Protein AF-A0A160MBD5-F1 (afdb_monomer)

Organism: NCBI:txid1196031

Sequence (221 aa):
MNIFEKRLAELANLPSVTPGDQINVIPDFLFVSGKNPLNVIKGFIRQGYKNVKNPAKILFSYGDAKDEAIRKFCLGKGIRLIDCDLAQYFRSENIPLNGMLIAGIDEDIKCLGGRGAIPIVISPDSMAACLASGSFSMFIPETTYIEINGALTGKGNGKMLCTHLLDIFEDSLIGNAVIIGGTVFEQLNDKDLKDLSYFFSFPAQQRGCVHQMARLARLKA

Solvent-accessible surface area (backbone atoms only — not comparable to full-atom values): 12037 Å² total; per-residue (Å²): 122,57,77,63,40,50,50,50,12,59,43,45,76,39,98,66,59,51,66,69,42,78,46,56,36,44,57,66,30,41,40,38,34,70,95,48,46,66,52,20,52,50,36,24,53,73,73,65,57,86,60,65,40,64,30,90,39,32,40,33,42,48,57,100,52,86,49,65,67,62,50,53,52,27,62,77,55,62,32,45,75,39,94,61,56,69,70,57,48,36,58,76,71,70,49,82,43,63,71,37,36,35,38,22,60,36,75,76,54,32,41,43,5,42,57,26,13,36,23,33,47,43,54,41,59,54,47,21,49,20,40,46,71,42,37,46,77,47,63,39,49,50,77,48,79,45,76,44,73,64,80,77,62,91,85,59,46,24,55,55,52,21,52,54,50,43,72,73,46,64,74,77,55,70,56,28,27,40,38,41,34,45,62,39,63,82,78,51,53,77,66,23,29,29,40,39,27,50,55,76,70,67,80,67,84,80,54,89,90,60,59,50,35,39,30,40,43,82,74,78,127

Mean predicted aligned error: 6.15 Å

pLDDT: mean 85.18, std 16.5, range [24.38, 98.25]

Foldseek 3Di:
DDLVQVLQCVQQVHPTDDFQDKGKGQFQAEEEEDDCNVVLVVLLVVVVFDAFPPLVRYEYECYPHNDVVSVCVCVVHVHDYDDDDPVVVCVVVVNQQASGEYEYQDPLQLLCQLSNHKYWHDHSNQSSVCRRVSIGIDGHFAEDEAEDEDEQPDPDALLNVLVVLCVVCPCVCFLYEYEYEYDHSVVYDSVSSSNNSCSPDDPPVPDPDRIYIHHYDYPDD

Nearest PDB structures (foldseek):
  4nqy-assembly1_A  TM=8.473E-01  e=1.829E-16  Methanocaldococcus jannaschii DSM 2661
  4kp1-assembly1_A  TM=8.397E-01  e=1.131E-15  Methanocaldococcus jannaschii DSM 2661
  4kp2-assembly1_B-2  TM=7.814E-01  e=4.599E-14  Methanocaldococcus jannas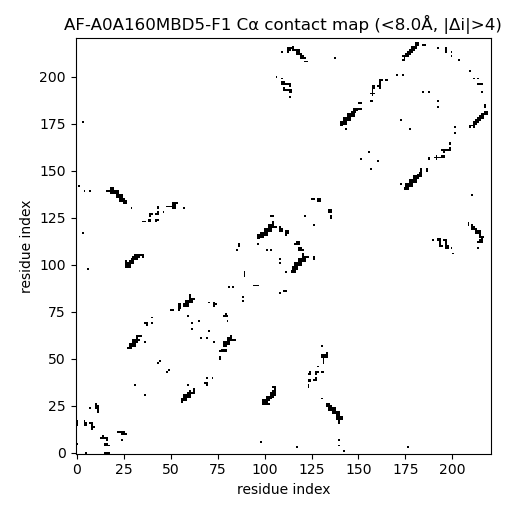chii DSM 2661
  7acn-assembly1_A  TM=7.988E-01  e=7.002E-09  Sus scrofa
  1c96-assembly1_A  TM=7.478E-01  e=3.161E-08  Bos taurus

Secondary structure (DSSP, 8-state):
--HHHHHHHHHTT-S---TT-EEEE--SEEEE-TT-HHHHHHHHHHTT----S-GGGEEEE-TTS--HHHHHHHHHHTPEEESS-HHHHHHHTT---TT-EEEESSGGGGGGGGGT-EEEE--HHHHHHHHHHS-EEEEPPPEEEEE--S---TT--HHHHHHHHHHHHGGGGTT-EEEEESGGGGT--HHHHHHHGGGG---GGGSS----EEEE-----

InterPro domains:
  IPR015931 Aconitase/3-isopropylmalate dehydratase large subunit, alpha/beta/alpha, subdomain 1/3 [G3DSA:3.30.499.10] (2-194)

Radius of gyration: 17.56 Å; Cα contacts (8 Å, |Δi|>4): 403; chains: 1; bounding box: 45×36×47 Å

Structure (mmCIF, N/CA/C/O backbone):
data_AF-A0A160MBD5-F1
#
_entry.id   AF-A0A160MBD5-F1
#
loop_
_atom_site.group_PDB
_atom_site.id
_atom_site.type_symbol
_atom_site.label_atom_id
_atom_site.label_alt_id
_atom_site.label_comp_id
_atom_site.label_asym_id
_atom_site.label_entity_id
_atom_site.label_seq_id
_atom_site.pdbx_PDB_ins_code
_atom_site.Cartn_x
_atom_site.Cartn_y
_atom_site.Cartn_z
_atom_site.occupancy
_atom_site.B_iso_or_equiv
_atom_site.auth_seq_id
_atom_site.auth_comp_id
_atom_site.auth_asym_id
_atom_site.auth_atom_id
_atom_site.pdbx_PDB_model_num
ATOM 1 N N . MET A 1 1 ? -8.680 -8.675 -17.267 1.00 80.94 1 MET A N 1
ATOM 2 C CA . MET A 1 1 ? -8.285 -8.038 -16.003 1.00 80.94 1 MET A CA 1
ATOM 3 C C . MET A 1 1 ? -6.795 -8.188 -15.790 1.00 80.94 1 MET A C 1
ATOM 5 O O . MET A 1 1 ? -6.293 -9.304 -15.909 1.00 80.94 1 MET A O 1
ATOM 9 N N . ASN A 1 2 ? -6.101 -7.096 -15.495 1.00 87.88 2 ASN A N 1
ATOM 10 C CA . ASN A 1 2 ? -4.691 -7.138 -15.120 1.00 87.88 2 ASN A CA 1
ATOM 11 C C . ASN A 1 2 ? -4.507 -7.616 -13.660 1.00 87.88 2 ASN A C 1
ATOM 13 O O . ASN A 1 2 ? -5.471 -7.926 -12.954 1.00 87.88 2 ASN A O 1
ATOM 17 N N . ILE A 1 3 ? -3.256 -7.711 -13.201 1.00 86.56 3 ILE A N 1
ATOM 18 C CA . ILE A 1 3 ? -2.939 -8.265 -11.879 1.00 86.56 3 ILE A CA 1
ATOM 19 C C . ILE A 1 3 ? -3.452 -7.407 -10.706 1.00 86.56 3 ILE A C 1
ATOM 21 O O . ILE A 1 3 ? -3.785 -7.965 -9.660 1.00 86.56 3 ILE A O 1
ATOM 25 N N . PHE A 1 4 ? -3.538 -6.082 -10.868 1.00 87.75 4 PHE A N 1
ATOM 26 C CA . PHE A 1 4 ? -4.134 -5.181 -9.880 1.00 87.75 4 PHE A CA 1
ATOM 27 C C . PHE A 1 4 ? -5.645 -5.325 -9.859 1.00 87.75 4 PHE A C 1
ATOM 29 O O . PHE A 1 4 ? -6.198 -5.575 -8.796 1.00 87.75 4 PHE A O 1
ATOM 36 N N . GLU A 1 5 ? -6.301 -5.237 -11.016 1.00 90.69 5 GLU A N 1
ATOM 37 C CA . GLU A 1 5 ? -7.758 -5.388 -11.128 1.00 90.69 5 GLU A CA 1
ATOM 38 C C . GLU A 1 5 ? -8.221 -6.718 -10.531 1.00 90.69 5 GLU A C 1
ATOM 40 O O . GLU A 1 5 ? -9.156 -6.750 -9.738 1.00 90.69 5 GLU A O 1
ATOM 45 N N . LYS A 1 6 ? -7.519 -7.819 -10.833 1.00 92.94 6 LYS A N 1
ATOM 46 C CA . LYS A 1 6 ? -7.812 -9.126 -10.235 1.00 92.94 6 LYS A CA 1
ATOM 47 C C . LYS A 1 6 ? -7.726 -9.087 -8.713 1.00 92.94 6 LYS A C 1
ATOM 49 O O . LYS A 1 6 ? -8.655 -9.524 -8.041 1.00 92.94 6 LYS A O 1
ATOM 54 N N . ARG A 1 7 ? -6.640 -8.536 -8.166 1.00 93.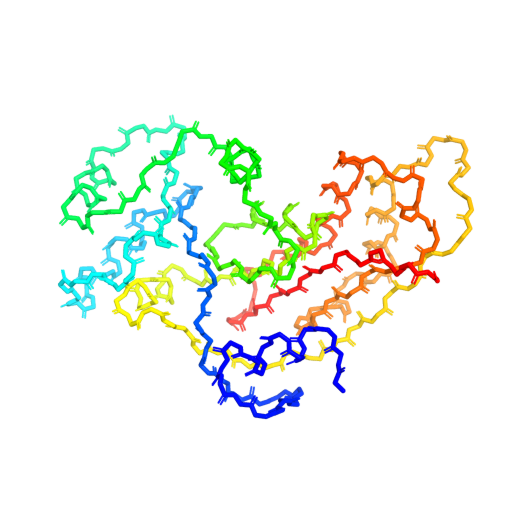38 7 ARG A N 1
ATOM 55 C CA . ARG A 1 7 ? -6.460 -8.466 -6.714 1.00 93.38 7 ARG A CA 1
ATOM 56 C C . ARG A 1 7 ? -7.476 -7.535 -6.045 1.00 93.38 7 ARG A C 1
ATOM 58 O O . ARG A 1 7 ? -7.958 -7.839 -4.960 1.00 93.38 7 ARG A O 1
ATOM 65 N N . LEU A 1 8 ? -7.817 -6.421 -6.680 1.00 93.44 8 LEU A N 1
ATOM 66 C CA . LEU A 1 8 ? -8.801 -5.466 -6.176 1.00 93.44 8 LEU A CA 1
ATOM 67 C C . LEU A 1 8 ? -10.218 -6.042 -6.205 1.00 93.44 8 LEU A C 1
ATOM 69 O O . LEU A 1 8 ? -10.940 -5.882 -5.226 1.00 93.44 8 LEU A O 1
ATOM 73 N N . ALA A 1 9 ? -10.584 -6.774 -7.260 1.00 95.19 9 ALA A N 1
ATOM 74 C CA . ALA A 1 9 ? -11.844 -7.509 -7.326 1.00 95.19 9 ALA A CA 1
ATOM 75 C C . ALA A 1 9 ? -11.951 -8.538 -6.187 1.00 95.19 9 ALA A C 1
ATOM 77 O O . ALA A 1 9 ? -12.945 -8.548 -5.463 1.00 95.19 9 ALA A O 1
ATOM 78 N N . GLU A 1 10 ? -10.895 -9.328 -5.956 1.00 95.88 10 GLU A N 1
ATOM 79 C CA . GLU A 1 10 ? -10.829 -10.287 -4.843 1.00 95.88 10 GLU A CA 1
ATOM 80 C C . GLU A 1 10 ? -11.034 -9.603 -3.480 1.00 95.88 10 GLU A C 1
ATOM 82 O O . GLU A 1 10 ? -11.855 -10.047 -2.678 1.00 95.88 10 GLU A O 1
ATOM 87 N N . LEU A 1 11 ? -10.319 -8.504 -3.214 1.00 94.25 11 LEU A N 1
ATOM 88 C CA . LEU A 1 11 ? -10.387 -7.788 -1.933 1.00 94.25 11 LEU A CA 1
ATOM 89 C C . LEU A 1 11 ? -11.691 -7.005 -1.728 1.00 94.25 11 LEU A C 1
ATOM 91 O O . LEU A 1 11 ? -12.062 -6.730 -0.585 1.00 94.25 11 LEU A O 1
ATOM 95 N N . ALA A 1 12 ? -12.379 -6.654 -2.813 1.00 93.81 12 ALA A N 1
ATOM 96 C CA . ALA A 1 12 ? -13.709 -6.051 -2.792 1.00 93.81 12 ALA A CA 1
ATOM 97 C C . ALA A 1 12 ? -14.843 -7.092 -2.789 1.00 93.81 12 ALA A C 1
ATOM 99 O O . ALA A 1 12 ? -16.009 -6.713 -2.701 1.00 93.81 12 ALA A O 1
ATOM 100 N N . ASN A 1 13 ? -14.520 -8.391 -2.868 1.00 95.00 13 ASN A N 1
ATOM 101 C CA . ASN A 1 13 ? -15.484 -9.482 -3.024 1.00 95.00 13 ASN A CA 1
ATOM 102 C C . ASN A 1 13 ? -16.398 -9.298 -4.256 1.00 95.00 13 ASN A C 1
ATOM 104 O O . ASN A 1 13 ? -17.615 -9.477 -4.186 1.00 95.00 13 ASN A O 1
ATOM 108 N N . LEU A 1 14 ? -15.794 -8.914 -5.382 1.00 95.62 14 LEU A N 1
ATOM 109 C CA . LEU A 1 14 ? -16.442 -8.709 -6.677 1.00 95.62 14 LEU A CA 1
ATOM 110 C C . LEU A 1 14 ? -15.897 -9.709 -7.713 1.00 95.62 14 LEU A C 1
ATOM 112 O O . LEU A 1 14 ? -14.728 -10.088 -7.641 1.00 95.62 14 LEU A O 1
ATOM 116 N N . PRO A 1 15 ? -16.706 -10.129 -8.705 1.00 95.75 15 PRO A N 1
ATOM 117 C CA . PRO A 1 15 ? -16.243 -11.034 -9.760 1.00 95.75 15 PRO A CA 1
ATOM 118 C C . PRO A 1 15 ? -15.225 -10.373 -10.702 1.00 95.75 15 PRO A C 1
ATOM 120 O O . PRO A 1 15 ? -14.346 -11.042 -11.243 1.00 95.75 15 PRO A O 1
ATOM 123 N N . SER A 1 16 ? -15.348 -9.062 -10.902 1.00 96.69 16 SER A N 1
ATOM 124 C CA . SER A 1 16 ? -14.491 -8.255 -11.764 1.00 96.69 16 SER A CA 1
ATOM 125 C C . SER A 1 16 ? -14.582 -6.786 -11.375 1.00 96.69 16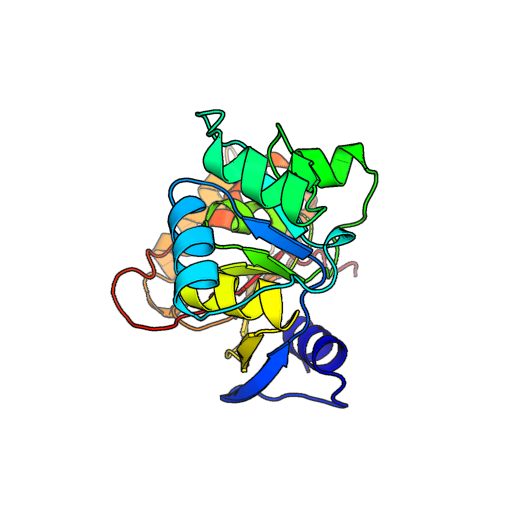 SER A C 1
ATOM 127 O O . SER A 1 16 ? -15.565 -6.369 -10.763 1.00 96.69 16 SER A O 1
ATOM 129 N N . VAL A 1 17 ? -13.581 -6.010 -11.780 1.00 95.56 17 VAL A N 1
ATOM 130 C CA . VAL A 1 17 ? -13.562 -4.547 -11.679 1.00 95.56 17 VAL A CA 1
ATOM 131 C C . VAL A 1 17 ? -12.968 -3.960 -12.957 1.00 95.56 17 VAL A C 1
ATOM 133 O O . VAL A 1 17 ? -12.173 -4.625 -13.627 1.00 95.56 17 VAL A O 1
ATOM 136 N N . THR A 1 18 ? -13.344 -2.727 -13.270 1.00 95.19 18 THR A N 1
ATOM 137 C CA . THR A 1 18 ? -12.876 -1.953 -14.426 1.00 95.19 18 THR A CA 1
ATOM 138 C C . THR A 1 18 ? -12.323 -0.608 -13.943 1.00 95.19 18 THR A C 1
ATOM 140 O O . THR A 1 18 ? -12.814 -0.091 -12.934 1.00 95.19 18 THR A O 1
ATOM 143 N N . PRO A 1 19 ? -11.314 -0.017 -14.613 1.00 93.56 19 PRO A N 1
ATOM 144 C CA . PRO A 1 19 ? -10.900 1.357 -14.340 1.00 93.56 19 PRO A CA 1
ATOM 145 C C . PRO A 1 19 ? -12.086 2.325 -14.247 1.00 93.56 19 PRO A C 1
ATOM 147 O O . PRO A 1 19 ? -13.024 2.265 -15.041 1.00 93.56 19 PRO A O 1
ATOM 150 N N . GLY A 1 20 ? -12.058 3.194 -13.237 1.00 92.25 20 GLY A N 1
ATOM 151 C CA . GLY A 1 20 ? -13.146 4.118 -12.913 1.00 92.25 20 GLY A CA 1
ATOM 152 C C . GLY A 1 20 ? -14.220 3.566 -11.969 1.00 92.25 20 GLY A C 1
ATOM 153 O O . GLY A 1 20 ? -14.957 4.367 -11.393 1.00 92.25 20 GLY A O 1
ATOM 154 N N . ASP A 1 21 ? -14.291 2.252 -11.730 1.00 94.56 21 ASP A N 1
ATOM 155 C CA . ASP A 1 21 ? -15.213 1.697 -10.732 1.00 94.56 21 ASP A CA 1
ATOM 156 C C . ASP A 1 21 ? -14.860 2.208 -9.330 1.00 94.56 21 ASP A C 1
ATOM 158 O O . ASP A 1 21 ? -13.697 2.194 -8.921 1.00 94.56 21 ASP A O 1
ATOM 162 N N . GLN A 1 22 ? -15.868 2.617 -8.558 1.00 96.00 22 GLN A N 1
ATOM 163 C CA . GLN A 1 22 ? -15.697 2.889 -7.134 1.00 96.00 22 GLN A CA 1
ATOM 164 C C . GLN A 1 22 ? -15.913 1.602 -6.337 1.00 96.00 22 GLN A C 1
ATOM 166 O O . GLN A 1 22 ? -17.006 1.035 -6.342 1.00 96.00 22 GLN A O 1
ATOM 171 N N . ILE A 1 23 ? -14.892 1.166 -5.603 1.00 94.94 23 ILE A N 1
ATOM 172 C CA . ILE A 1 23 ? -14.937 -0.055 -4.793 1.00 94.94 23 ILE A CA 1
ATOM 173 C C . ILE A 1 23 ? -14.573 0.223 -3.336 1.00 94.94 23 ILE A C 1
ATOM 175 O O . ILE A 1 23 ? -13.923 1.219 -3.020 1.00 94.94 23 ILE A O 1
ATOM 179 N N . ASN A 1 24 ? -14.977 -0.679 -2.442 1.00 96.25 24 ASN A N 1
ATOM 180 C CA . ASN A 1 24 ? -14.555 -0.684 -1.045 1.00 96.25 24 ASN A CA 1
ATOM 181 C C . ASN A 1 24 ? -13.589 -1.853 -0.822 1.00 96.25 24 ASN A C 1
ATOM 183 O O . ASN A 1 24 ? -13.976 -3.010 -0.966 1.00 96.25 24 ASN A O 1
ATOM 187 N N . VAL A 1 25 ? -12.339 -1.546 -0.482 1.00 94.19 25 VAL A N 1
ATOM 188 C CA . VAL A 1 25 ? -11.250 -2.524 -0.374 1.00 94.19 25 VAL A CA 1
ATOM 189 C C . VAL A 1 25 ? -10.952 -2.806 1.087 1.00 94.19 25 VAL A C 1
ATOM 191 O O . VAL A 1 25 ? -10.770 -1.879 1.879 1.00 94.19 25 VAL A O 1
ATOM 194 N N . ILE A 1 26 ? -10.845 -4.087 1.440 1.00 96.19 26 ILE A N 1
ATOM 195 C CA . ILE A 1 26 ? -10.266 -4.518 2.714 1.00 96.19 26 ILE A CA 1
ATOM 196 C C . ILE A 1 26 ? -8.777 -4.810 2.477 1.00 96.19 26 ILE A C 1
ATOM 198 O O . ILE A 1 26 ? -8.463 -5.808 1.832 1.00 96.19 26 ILE A O 1
ATOM 202 N N . PRO A 1 27 ? -7.847 -3.972 2.962 1.00 96.00 27 PRO A N 1
ATOM 203 C CA . PRO A 1 27 ? -6.420 -4.231 2.803 1.00 96.00 27 PRO A CA 1
ATOM 204 C C . PRO A 1 27 ? -5.965 -5.447 3.620 1.00 96.00 27 PRO A C 1
ATOM 206 O O . PRO A 1 27 ? -6.552 -5.789 4.651 1.00 96.00 27 PRO A O 1
ATOM 209 N N . ASP A 1 28 ? -4.877 -6.083 3.182 1.00 96.62 28 ASP A N 1
ATOM 210 C CA . ASP A 1 28 ? -4.256 -7.183 3.924 1.00 96.62 28 ASP A CA 1
ATOM 211 C C . ASP A 1 28 ? -3.627 -6.675 5.226 1.00 96.62 28 ASP A C 1
ATOM 213 O O . ASP A 1 28 ? -3.793 -7.307 6.271 1.00 96.62 28 ASP A O 1
ATOM 217 N N . PHE A 1 29 ? -2.969 -5.511 5.162 1.00 96.88 29 PHE A N 1
ATOM 218 C CA . PHE A 1 29 ? -2.406 -4.801 6.310 1.00 96.88 29 PHE A CA 1
ATOM 219 C C . PHE A 1 29 ? -2.620 -3.287 6.212 1.00 96.88 29 PHE A C 1
ATOM 221 O O . PHE A 1 29 ? -2.579 -2.702 5.127 1.00 96.88 29 PHE A O 1
ATOM 228 N N . LEU A 1 30 ? -2.787 -2.659 7.376 1.00 96.75 30 LEU A N 1
ATOM 229 C CA . LEU A 1 30 ? -2.716 -1.211 7.560 1.00 96.75 30 LEU A CA 1
ATOM 230 C C . LEU A 1 30 ? -1.394 -0.852 8.230 1.00 96.75 30 LEU A C 1
ATOM 232 O O . LEU A 1 30 ? -1.052 -1.440 9.257 1.00 96.75 30 LEU A O 1
ATOM 236 N N . PHE A 1 31 ? -0.683 0.136 7.689 1.00 95.56 31 PHE A N 1
ATOM 237 C CA . PHE A 1 31 ? 0.564 0.619 8.268 1.00 95.56 31 PHE A CA 1
ATOM 238 C C . PHE A 1 31 ? 0.544 2.117 8.555 1.00 95.56 31 PHE A C 1
ATOM 240 O O . PHE A 1 31 ? 0.314 2.948 7.677 1.00 95.56 31 PHE A O 1
ATOM 247 N N . VAL A 1 32 ? 0.820 2.465 9.807 1.00 94.19 32 VAL A N 1
ATOM 248 C CA . VAL A 1 32 ? 0.871 3.847 10.273 1.00 94.19 32 VAL A CA 1
ATOM 249 C C . VAL A 1 32 ? 2.280 4.156 10.770 1.00 94.19 32 VAL A C 1
ATOM 251 O O . VAL A 1 32 ? 2.728 3.632 11.788 1.00 94.19 32 VAL A O 1
ATOM 254 N N . SER A 1 33 ? 2.988 5.012 10.038 1.00 90.00 33 SER A N 1
ATOM 255 C CA . SER A 1 33 ? 4.384 5.371 10.297 1.00 90.00 33 SER A CA 1
ATOM 256 C C . SER A 1 33 ? 4.676 6.819 9.904 1.00 90.00 33 SER A C 1
ATOM 258 O O . SER A 1 33 ? 3.775 7.572 9.523 1.00 90.00 33 SER A O 1
ATOM 260 N N . GLY A 1 34 ? 5.948 7.206 10.012 1.00 84.25 34 GLY A N 1
ATOM 261 C CA . GLY A 1 34 ? 6.427 8.512 9.581 1.00 84.25 34 GLY A CA 1
ATOM 262 C C . GLY A 1 34 ? 5.986 9.634 10.516 1.00 84.25 34 GLY A C 1
ATOM 263 O O . GLY A 1 34 ? 5.896 9.463 11.731 1.00 84.25 34 GLY A O 1
ATOM 264 N N . LYS A 1 35 ? 5.708 10.808 9.943 1.00 83.44 35 LYS A N 1
ATOM 265 C CA . LYS A 1 35 ? 5.448 12.049 10.704 1.00 83.44 35 LYS A CA 1
ATOM 266 C C . LYS A 1 35 ? 3.979 12.262 11.089 1.00 83.44 35 LYS A C 1
ATOM 268 O O . LYS A 1 35 ? 3.673 13.151 11.877 1.00 83.44 35 LYS A O 1
ATOM 273 N N . ASN A 1 36 ? 3.066 11.465 10.535 1.00 87.19 36 ASN A N 1
ATOM 274 C CA . ASN A 1 36 ? 1.617 11.654 10.647 1.00 87.19 36 ASN A CA 1
ATOM 275 C C . ASN A 1 36 ? 0.807 10.663 11.528 1.00 87.19 36 ASN A C 1
ATOM 277 O O . ASN A 1 36 ? -0.420 10.808 11.539 1.00 87.19 36 ASN A O 1
ATOM 281 N N . PRO A 1 37 ? 1.373 9.716 12.313 1.00 92.06 37 PRO A N 1
ATOM 282 C CA . PRO A 1 37 ? 0.565 8.826 13.160 1.00 92.06 37 PRO A CA 1
ATOM 283 C C . PRO A 1 37 ? -0.389 9.546 14.124 1.00 92.06 37 PRO A C 1
ATOM 285 O O . PRO A 1 37 ? -1.543 9.148 14.280 1.00 92.06 37 PRO A O 1
ATOM 288 N N . LEU A 1 38 ? 0.054 10.651 14.736 1.00 92.19 38 LEU A N 1
ATOM 289 C CA . LEU A 1 38 ? -0.786 11.438 15.645 1.00 92.19 38 LEU A CA 1
ATOM 290 C C . LEU A 1 38 ? -1.998 12.055 14.938 1.00 92.19 38 LEU A C 1
ATOM 292 O O . LEU A 1 38 ? -3.046 12.213 15.561 1.00 92.19 38 LEU A O 1
ATOM 296 N N . ASN A 1 39 ? -1.884 12.381 13.649 1.00 93.75 39 ASN A N 1
ATOM 297 C CA . ASN A 1 39 ? -3.002 12.913 12.871 1.00 93.75 39 ASN A CA 1
ATOM 298 C C . ASN A 1 39 ? -4.060 11.835 12.616 1.00 93.75 39 ASN A C 1
ATOM 300 O O . ASN A 1 39 ? -5.246 12.132 12.719 1.00 93.75 39 ASN A O 1
ATOM 304 N N . VAL A 1 40 ? -3.649 10.581 12.399 1.00 96.12 40 VAL A N 1
ATOM 305 C CA . VAL A 1 40 ? -4.576 9.438 12.328 1.00 96.12 40 VAL A CA 1
ATOM 306 C C . VAL A 1 40 ? -5.314 9.259 13.654 1.00 96.12 40 VAL A C 1
ATOM 308 O O . VAL A 1 40 ? -6.535 9.144 13.667 1.00 96.12 40 VAL A O 1
ATOM 311 N N . ILE A 1 41 ? -4.599 9.293 14.784 1.00 95.69 41 ILE A N 1
ATOM 312 C CA . ILE A 1 41 ? -5.203 9.134 16.119 1.00 95.69 41 ILE A CA 1
ATOM 313 C C . ILE A 1 41 ? -6.186 10.274 16.414 1.00 95.69 41 ILE A C 1
ATOM 315 O O . ILE A 1 41 ? -7.316 10.028 16.840 1.00 95.69 41 ILE A O 1
ATOM 319 N N . LYS A 1 42 ? -5.788 11.525 16.152 1.00 95.38 42 LYS A N 1
ATOM 320 C CA . LYS A 1 42 ? -6.667 12.695 16.298 1.00 95.38 42 LYS A CA 1
ATOM 321 C C . LYS A 1 42 ? -7.893 12.580 15.397 1.00 95.38 42 LYS A C 1
ATOM 323 O O . LYS A 1 42 ? -8.997 12.829 15.870 1.00 95.38 42 LYS A O 1
ATOM 328 N N . GLY A 1 43 ? -7.713 12.174 14.139 1.00 97.19 43 GLY A N 1
ATOM 329 C CA . GLY A 1 43 ? -8.801 11.924 13.193 1.00 97.19 43 GLY A CA 1
ATOM 330 C C . GLY A 1 43 ? -9.772 10.866 13.712 1.00 97.19 43 GLY A C 1
ATOM 331 O O . GLY A 1 43 ? -10.974 11.106 13.738 1.00 97.19 43 GLY A O 1
ATOM 332 N N . PHE A 1 44 ? -9.252 9.752 14.228 1.00 97.81 44 PHE A N 1
ATOM 333 C CA . PHE A 1 44 ? -10.044 8.650 14.773 1.00 97.81 44 PHE A CA 1
ATOM 334 C C . PHE A 1 44 ? -10.916 9.096 15.954 1.00 97.81 44 PHE A C 1
ATOM 336 O O . PHE A 1 44 ? -12.112 8.809 15.994 1.00 97.81 44 PHE A O 1
ATOM 343 N N . ILE A 1 45 ? -10.330 9.850 16.890 1.00 96.94 45 ILE A N 1
ATOM 344 C CA . ILE A 1 45 ? -11.038 10.393 18.058 1.00 96.94 45 ILE A CA 1
ATOM 345 C C . ILE A 1 45 ? -12.063 11.448 17.628 1.00 96.94 45 ILE A C 1
ATOM 347 O O . ILE A 1 45 ? -13.211 11.403 18.064 1.00 96.94 45 ILE A O 1
ATOM 351 N N . ARG A 1 46 ? -11.666 12.380 16.753 1.00 97.06 46 ARG A N 1
ATOM 352 C CA . ARG A 1 46 ? -12.520 13.465 16.245 1.00 97.06 46 ARG A CA 1
ATOM 353 C C . ARG A 1 46 ? -13.755 12.935 15.520 1.00 97.06 46 ARG A C 1
ATOM 355 O O . ARG A 1 46 ? -14.827 13.506 15.671 1.00 97.06 46 ARG A O 1
ATOM 362 N N . GLN A 1 47 ? -13.609 11.853 14.758 1.00 95.94 47 GLN A N 1
ATOM 363 C CA . GLN A 1 47 ? -14.709 11.190 14.048 1.00 95.94 47 GLN A CA 1
ATOM 364 C C . GLN A 1 47 ? -15.598 10.341 14.982 1.00 95.94 47 GLN A C 1
ATOM 366 O O . GLN A 1 47 ? -16.593 9.771 14.544 1.00 95.94 47 GLN A O 1
ATOM 371 N N . GLY A 1 48 ? -15.274 10.266 16.279 1.00 96.81 48 GLY A N 1
ATOM 372 C CA . GLY A 1 48 ? -16.084 9.577 17.285 1.00 96.81 48 GLY A CA 1
ATOM 373 C C . GLY A 1 48 ? -15.920 8.057 17.293 1.00 96.81 48 GLY A C 1
ATOM 374 O O . GLY A 1 48 ? -16.715 7.358 17.929 1.00 96.81 48 GLY A O 1
ATOM 375 N N . TYR A 1 49 ? -14.900 7.519 16.617 1.00 97.69 49 TYR A N 1
ATOM 376 C CA . TYR A 1 49 ? -14.662 6.083 16.602 1.00 97.69 49 TYR A CA 1
ATOM 377 C C . TYR A 1 49 ? -14.162 5.586 17.956 1.00 97.69 49 TYR A C 1
ATOM 379 O O . TYR A 1 49 ? -13.320 6.193 18.620 1.00 97.69 49 TYR A O 1
ATOM 387 N N . LYS A 1 50 ? -14.691 4.432 18.370 1.00 96.00 50 LYS A N 1
ATOM 388 C CA . LYS A 1 50 ? -14.369 3.815 19.664 1.00 96.00 50 LYS A CA 1
ATOM 389 C C . LYS A 1 50 ? -13.519 2.565 19.522 1.00 96.00 50 LYS A C 1
ATOM 391 O O . LYS A 1 50 ? -12.640 2.351 20.349 1.00 96.00 50 LYS A O 1
ATOM 396 N N . ASN A 1 51 ? -13.739 1.769 18.481 1.00 96.50 51 ASN A N 1
ATOM 397 C CA . ASN A 1 51 ? -13.087 0.476 18.292 1.00 96.50 51 ASN A CA 1
ATOM 398 C C . ASN A 1 51 ? -12.386 0.428 16.941 1.00 96.50 51 ASN A C 1
ATOM 400 O O . ASN A 1 51 ? -12.867 1.022 15.979 1.00 96.50 51 ASN A O 1
ATOM 404 N N . VAL A 1 52 ? -11.263 -0.284 16.894 1.00 97.56 52 VAL A N 1
ATOM 405 C CA . VAL A 1 52 ? -10.597 -0.621 15.635 1.00 97.56 52 VAL A CA 1
ATOM 406 C C . VAL A 1 52 ? -11.054 -1.994 15.164 1.00 97.56 52 VAL A C 1
ATOM 408 O O . VAL A 1 52 ? -11.369 -2.862 15.981 1.00 97.56 52 VAL A O 1
ATOM 411 N N . LYS A 1 53 ? -11.075 -2.207 13.853 1.00 97.69 53 LYS A N 1
ATOM 412 C CA . LYS A 1 53 ? -11.397 -3.494 13.246 1.00 97.69 53 LYS A CA 1
ATOM 413 C C . LYS A 1 53 ? -10.116 -4.218 12.859 1.00 97.69 53 LYS A C 1
ATOM 415 O O . LYS A 1 53 ? -9.210 -3.621 12.293 1.00 97.69 53 LYS A O 1
ATOM 420 N N . ASN A 1 54 ? -10.062 -5.519 13.137 1.00 95.19 54 ASN A N 1
ATOM 421 C CA . ASN A 1 54 ? -8.918 -6.385 12.830 1.00 95.19 54 ASN A CA 1
ATOM 422 C C . ASN A 1 54 ? -7.567 -5.848 13.356 1.00 95.19 54 ASN A C 1
ATOM 424 O O . ASN A 1 54 ? -6.627 -5.727 12.572 1.00 95.19 54 ASN A O 1
ATOM 428 N N . PRO A 1 55 ? -7.419 -5.571 14.668 1.00 96.62 55 PRO A N 1
ATOM 429 C CA . PRO A 1 55 ? -6.186 -5.005 15.233 1.00 96.62 55 PRO A CA 1
ATOM 430 C C . PRO A 1 55 ? -4.913 -5.803 14.912 1.00 96.62 55 PRO A C 1
ATOM 432 O O . PRO A 1 55 ? -3.847 -5.216 14.767 1.00 96.62 55 PRO A O 1
ATOM 435 N N . ALA A 1 56 ? -5.023 -7.121 14.710 1.00 94.75 56 ALA A N 1
ATOM 436 C CA . ALA A 1 56 ? -3.907 -7.981 14.307 1.00 94.75 56 ALA A CA 1
ATOM 437 C C . ALA A 1 56 ? -3.338 -7.678 12.904 1.00 94.75 56 ALA A C 1
ATOM 439 O O . ALA A 1 56 ? -2.211 -8.068 12.613 1.00 94.75 56 ALA A O 1
ATOM 440 N N . LYS A 1 57 ? -4.102 -6.994 12.042 1.00 95.50 57 LYS A N 1
ATOM 441 C CA . LYS A 1 57 ? -3.691 -6.550 10.698 1.00 95.50 57 LYS A CA 1
ATOM 442 C C . LYS A 1 57 ? -3.242 -5.084 10.670 1.00 95.50 57 LYS A C 1
ATOM 444 O O . LYS A 1 57 ? -2.987 -4.537 9.601 1.00 95.50 57 LYS A O 1
ATOM 449 N N . ILE A 1 58 ? -3.180 -4.434 11.831 1.00 97.06 58 ILE A N 1
ATOM 450 C CA . ILE A 1 58 ? -2.802 -3.030 11.968 1.00 97.06 58 ILE A CA 1
ATOM 451 C C . ILE A 1 58 ? -1.417 -2.970 12.605 1.00 97.06 58 ILE A C 1
ATOM 453 O O . ILE A 1 58 ? -1.184 -3.543 13.671 1.00 97.06 58 ILE A O 1
ATOM 457 N N . LEU A 1 59 ? -0.511 -2.250 11.952 1.00 95.31 59 LEU A N 1
ATOM 458 C CA . LEU A 1 59 ? 0.866 -2.061 12.382 1.00 95.31 59 LEU A CA 1
ATOM 459 C C . LEU A 1 59 ? 1.139 -0.568 12.548 1.00 95.31 59 LEU A C 1
ATOM 461 O O . LEU A 1 59 ? 0.909 0.222 11.632 1.00 95.31 59 LEU A O 1
ATOM 465 N N . PHE A 1 60 ? 1.648 -0.182 13.712 1.00 94.00 60 PHE A N 1
ATOM 466 C CA . PHE A 1 60 ? 2.172 1.161 13.949 1.00 94.00 60 PHE A CA 1
ATOM 467 C C . PHE A 1 60 ? 3.682 1.081 14.140 1.00 94.00 60 PHE A C 1
ATOM 469 O O . PHE A 1 60 ? 4.162 0.235 14.893 1.00 94.00 60 PHE A O 1
ATOM 476 N N . SER A 1 61 ? 4.431 1.966 13.490 1.00 88.19 61 SER A N 1
ATOM 477 C CA . SER A 1 61 ? 5.850 2.154 13.795 1.00 88.19 61 SER A CA 1
ATOM 478 C C . SER A 1 61 ? 6.018 3.220 14.874 1.00 88.19 61 SER A C 1
ATOM 480 O O . SER A 1 61 ? 5.286 4.211 14.890 1.00 88.19 61 SER A O 1
ATOM 482 N N . TYR A 1 62 ? 7.002 3.037 15.758 1.00 70.00 62 TYR A N 1
ATOM 483 C CA . TYR A 1 62 ? 7.387 4.068 16.725 1.00 70.00 62 TYR A CA 1
ATOM 484 C C . TYR A 1 62 ? 7.915 5.349 16.057 1.00 70.00 62 TYR A C 1
ATOM 486 O O . TYR A 1 62 ? 7.867 6.404 16.679 1.00 70.00 62 TYR A O 1
ATOM 494 N N . GLY A 1 63 ? 8.406 5.285 14.813 1.00 63.19 63 GLY A N 1
ATOM 495 C CA . GLY A 1 63 ? 9.217 6.368 14.248 1.00 63.19 63 GLY A CA 1
ATOM 496 C C . GLY A 1 63 ? 10.467 6.650 15.099 1.00 63.19 63 GLY A C 1
ATOM 497 O O . GLY A 1 63 ? 10.822 5.867 15.981 1.00 63.19 63 GLY A O 1
ATOM 498 N N . ASP A 1 64 ? 11.121 7.790 14.868 1.00 55.50 64 ASP A N 1
ATOM 499 C CA . ASP A 1 64 ? 12.326 8.192 15.619 1.00 55.50 64 ASP A CA 1
ATOM 500 C C . ASP A 1 64 ? 12.031 8.618 17.074 1.00 55.50 64 ASP A C 1
ATOM 502 O O . ASP A 1 64 ? 12.941 8.749 17.893 1.00 55.50 64 ASP A O 1
ATOM 506 N N . ALA A 1 65 ? 10.758 8.827 17.424 1.00 54.28 65 ALA A N 1
ATOM 507 C CA . ALA A 1 65 ? 10.328 9.300 18.734 1.00 54.28 65 ALA A CA 1
ATOM 508 C C . ALA A 1 65 ? 9.323 8.322 19.352 1.00 54.28 65 ALA A C 1
ATOM 510 O O . ALA A 1 65 ? 8.211 8.173 18.859 1.00 54.28 65 ALA A O 1
ATOM 511 N N . LYS A 1 66 ? 9.689 7.686 20.475 1.00 69.44 66 LYS A N 1
ATOM 512 C CA . LYS A 1 66 ? 8.793 6.822 21.267 1.00 69.44 66 LYS A CA 1
ATOM 513 C C . LYS A 1 66 ? 7.672 7.648 21.912 1.00 69.44 66 LYS A C 1
ATOM 515 O O . LYS A 1 66 ? 7.712 7.940 23.104 1.00 69.44 66 LYS A O 1
ATOM 520 N N . ASP A 1 67 ? 6.685 8.036 21.115 1.00 82.75 67 ASP A N 1
ATOM 521 C CA . ASP A 1 67 ? 5.570 8.875 21.535 1.00 82.75 67 ASP A CA 1
ATOM 522 C C . ASP A 1 67 ? 4.600 8.086 22.433 1.00 82.75 67 ASP A C 1
ATOM 524 O O . ASP A 1 67 ? 4.049 7.041 22.060 1.00 82.75 67 ASP A O 1
ATOM 528 N N . GLU A 1 68 ? 4.392 8.583 23.653 1.00 88.31 68 GLU A N 1
ATOM 529 C CA . GLU A 1 68 ? 3.542 7.937 24.652 1.00 88.31 68 GLU A CA 1
ATOM 530 C C . GLU A 1 68 ? 2.066 7.882 24.222 1.00 88.31 68 GLU A C 1
ATOM 532 O O . GLU A 1 68 ? 1.369 6.923 24.560 1.00 88.31 68 GLU A O 1
ATOM 537 N N . ALA A 1 69 ? 1.577 8.861 23.453 1.00 89.56 69 ALA A N 1
ATOM 538 C CA . ALA A 1 69 ? 0.201 8.879 22.966 1.00 89.56 69 ALA A CA 1
ATOM 539 C C . ALA A 1 69 ? -0.030 7.783 21.920 1.00 89.56 69 ALA A C 1
ATOM 541 O O . ALA A 1 69 ? -1.040 7.077 21.994 1.00 89.56 69 ALA A O 1
ATOM 542 N N . ILE A 1 70 ? 0.926 7.573 21.007 1.00 91.50 70 ILE A N 1
ATOM 543 C CA . ILE A 1 70 ? 0.887 6.452 20.053 1.00 91.50 70 ILE A CA 1
ATOM 544 C C . ILE A 1 70 ? 0.892 5.124 20.810 1.00 91.50 70 ILE A C 1
ATOM 546 O O . ILE A 1 70 ? 0.065 4.249 20.539 1.00 91.50 70 ILE A O 1
ATOM 550 N N . ARG A 1 71 ? 1.775 4.990 21.808 1.00 91.19 71 ARG A N 1
ATOM 551 C CA . ARG A 1 71 ? 1.864 3.780 22.631 1.00 91.19 71 ARG A CA 1
ATOM 552 C C . ARG A 1 71 ? 0.557 3.492 23.366 1.00 91.19 71 ARG A C 1
ATOM 554 O O . ARG A 1 71 ? 0.058 2.371 23.294 1.00 91.19 71 ARG A O 1
ATOM 561 N N . LYS A 1 72 ? -0.010 4.487 24.052 1.00 93.06 72 LYS A N 1
ATOM 562 C CA . LYS A 1 72 ? -1.286 4.360 24.775 1.00 93.06 72 LYS A CA 1
ATOM 563 C C . LYS A 1 72 ? -2.430 4.000 23.835 1.00 93.06 72 LYS A C 1
ATOM 565 O O . LYS A 1 72 ? -3.221 3.122 24.171 1.00 93.06 72 LYS A O 1
ATOM 570 N N . PHE A 1 73 ? -2.499 4.630 22.661 1.00 94.69 73 PHE A N 1
ATOM 571 C CA . PHE A 1 73 ? -3.508 4.305 21.658 1.00 94.69 73 PHE A CA 1
ATOM 572 C C . PHE A 1 73 ? -3.377 2.854 21.191 1.00 94.69 73 PHE A C 1
ATOM 574 O O . PHE A 1 73 ? -4.349 2.106 21.257 1.00 94.69 73 PHE A O 1
ATOM 581 N N . CYS A 1 74 ? -2.179 2.427 20.789 1.00 95.00 74 CYS A N 1
ATOM 582 C CA . CYS A 1 74 ? -1.981 1.081 20.263 1.00 95.00 74 CYS A CA 1
ATOM 583 C C . CYS A 1 74 ? -2.249 0.008 21.320 1.00 95.00 74 CYS A C 1
ATOM 585 O O . CYS A 1 74 ? -3.020 -0.913 21.061 1.00 95.00 74 CYS A O 1
ATOM 587 N N . LEU A 1 75 ? -1.717 0.172 22.537 1.00 94.38 75 LEU A N 1
ATOM 588 C CA . LEU A 1 75 ? -1.994 -0.736 23.653 1.00 94.38 75 LEU A CA 1
ATOM 589 C C . LEU A 1 75 ? -3.492 -0.793 23.976 1.00 94.38 75 LEU A C 1
ATOM 591 O O . LEU A 1 75 ? -4.057 -1.877 24.079 1.00 94.38 75 LEU A O 1
ATOM 595 N N . GLY A 1 76 ? -4.154 0.364 24.069 1.00 95.56 76 GLY A N 1
ATOM 596 C CA . GLY A 1 76 ? -5.586 0.445 24.365 1.00 95.56 76 GLY A CA 1
ATOM 597 C C . GLY A 1 76 ? -6.491 -0.119 23.264 1.00 95.56 76 GLY A C 1
ATOM 598 O O . GLY A 1 76 ? -7.663 -0.389 23.523 1.00 95.56 76 GLY A O 1
ATOM 599 N N . LYS A 1 77 ? -5.977 -0.294 22.041 1.00 96.19 77 LYS A N 1
ATOM 600 C CA . LYS A 1 77 ? -6.698 -0.868 20.894 1.00 96.19 77 LYS A CA 1
ATOM 601 C C . LYS A 1 77 ? -6.214 -2.267 20.501 1.00 96.19 77 LYS A C 1
ATOM 603 O O . LYS A 1 77 ? -6.744 -2.830 19.548 1.00 96.19 77 LYS A O 1
ATOM 608 N N . GLY A 1 78 ? -5.232 -2.828 21.211 1.00 95.81 78 GLY A N 1
ATOM 609 C CA . GLY A 1 78 ? -4.617 -4.116 20.873 1.00 95.81 78 GLY A CA 1
ATOM 610 C C . GLY A 1 78 ? -3.843 -4.109 19.549 1.00 95.81 78 GLY A C 1
ATOM 611 O O . GLY A 1 78 ? -3.675 -5.160 18.938 1.00 95.81 78 GLY A O 1
ATOM 612 N N . ILE A 1 79 ? -3.407 -2.937 19.083 1.00 96.06 79 ILE A N 1
ATOM 613 C CA . ILE A 1 79 ? -2.649 -2.762 17.839 1.00 96.06 79 ILE A CA 1
ATOM 614 C C . ILE A 1 79 ? -1.175 -3.063 18.101 1.00 96.06 79 ILE A C 1
ATOM 616 O O . ILE A 1 79 ? -0.611 -2.636 19.113 1.00 96.06 79 ILE A O 1
ATOM 620 N N . ARG A 1 80 ? -0.535 -3.770 17.167 1.00 93.56 80 ARG A N 1
ATOM 621 C CA . ARG A 1 80 ? 0.886 -4.103 17.267 1.00 93.56 80 ARG A CA 1
ATOM 622 C C . ARG A 1 80 ? 1.747 -2.875 16.957 1.00 93.56 80 ARG A C 1
ATOM 624 O O . ARG A 1 80 ? 1.581 -2.225 15.925 1.00 93.56 80 ARG A O 1
ATOM 631 N N . LEU A 1 81 ? 2.701 -2.609 17.845 1.00 92.62 81 LEU A N 1
ATOM 632 C CA . LEU A 1 81 ? 3.780 -1.649 17.627 1.00 92.62 81 LEU A CA 1
ATOM 633 C C . LEU A 1 81 ? 5.023 -2.383 17.129 1.00 92.62 81 LEU A C 1
ATOM 635 O O . LEU A 1 81 ? 5.411 -3.386 17.728 1.00 92.62 81 LEU A O 1
ATOM 639 N N . ILE A 1 82 ? 5.642 -1.872 16.069 1.00 90.81 82 ILE A N 1
ATOM 640 C CA . ILE A 1 82 ? 6.896 -2.381 15.509 1.00 90.81 82 ILE A CA 1
ATOM 641 C C . ILE A 1 82 ? 7.998 -1.322 15.627 1.00 90.81 82 ILE A C 1
ATOM 643 O O . ILE A 1 82 ? 7.744 -0.120 15.540 1.00 90.81 82 ILE A O 1
ATOM 647 N N . ASP A 1 83 ? 9.229 -1.771 15.839 1.00 86.00 83 ASP A N 1
ATOM 648 C CA . ASP A 1 83 ? 10.438 -0.958 16.034 1.00 86.00 83 ASP A CA 1
ATOM 649 C C . ASP A 1 83 ? 11.427 -1.055 14.860 1.00 86.00 83 ASP A C 1
ATOM 651 O O . ASP A 1 83 ? 12.569 -0.612 14.955 1.00 86.00 83 ASP A O 1
ATOM 655 N N . CYS A 1 84 ? 10.975 -1.610 13.739 1.00 84.94 84 CYS A N 1
ATOM 656 C CA . CYS A 1 84 ? 11.724 -1.735 12.497 1.00 84.94 84 CYS A CA 1
ATOM 657 C C . CYS A 1 84 ? 10.921 -1.183 11.314 1.00 84.94 84 CYS A C 1
ATOM 659 O O . CYS A 1 84 ? 9.739 -0.838 11.442 1.00 84.94 84 CYS A O 1
ATOM 661 N N . ASP A 1 85 ? 11.567 -1.092 10.150 1.00 83.31 85 ASP A N 1
ATOM 662 C CA . ASP A 1 85 ? 10.856 -0.803 8.911 1.00 83.31 85 ASP A CA 1
ATOM 663 C C . ASP A 1 85 ? 9.941 -1.970 8.509 1.00 83.31 85 ASP A C 1
ATOM 665 O O . ASP A 1 85 ? 10.122 -3.129 8.899 1.00 83.31 85 ASP A O 1
ATOM 669 N N . LEU A 1 86 ? 8.928 -1.656 7.705 1.00 87.44 86 LEU A N 1
ATOM 670 C CA . LEU A 1 86 ? 7.888 -2.612 7.357 1.00 87.44 86 LEU A CA 1
ATOM 671 C C . LEU A 1 86 ? 8.429 -3.808 6.549 1.00 87.44 86 LEU A C 1
ATOM 673 O O . LEU A 1 86 ? 7.976 -4.937 6.737 1.00 87.44 86 LEU A O 1
ATOM 677 N N . ALA A 1 87 ? 9.423 -3.600 5.679 1.00 85.62 87 ALA A N 1
ATOM 678 C CA . ALA A 1 87 ? 10.016 -4.678 4.892 1.00 85.62 87 ALA A CA 1
ATOM 679 C C . ALA A 1 87 ? 10.802 -5.654 5.782 1.00 85.62 87 ALA A C 1
ATOM 681 O O . ALA A 1 87 ? 10.732 -6.872 5.564 1.00 85.62 87 ALA A O 1
ATOM 682 N N . GLN A 1 88 ? 11.520 -5.127 6.779 1.00 88.00 88 GLN A N 1
ATOM 683 C CA . GLN A 1 88 ? 12.191 -5.910 7.810 1.00 88.00 88 GLN A CA 1
ATOM 684 C C . GLN A 1 88 ? 11.179 -6.706 8.640 1.00 88.00 88 GLN A C 1
ATOM 686 O O . GLN A 1 88 ? 11.377 -7.909 8.792 1.00 88.00 88 GLN A O 1
ATOM 691 N N . TYR A 1 89 ? 10.079 -6.088 9.083 1.00 90.75 89 TYR A N 1
ATOM 692 C CA . TYR A 1 89 ? 9.017 -6.770 9.834 1.00 90.75 89 TYR A CA 1
ATOM 693 C C . TYR A 1 89 ? 8.447 -7.981 9.080 1.00 90.75 89 TYR A C 1
ATOM 695 O O . TYR A 1 89 ? 8.432 -9.099 9.592 1.00 90.75 89 TYR A O 1
ATOM 703 N N . PHE A 1 90 ? 8.038 -7.808 7.820 1.00 91.44 90 PHE A N 1
ATOM 704 C CA . PHE A 1 90 ? 7.508 -8.928 7.033 1.00 91.44 90 PHE A CA 1
ATOM 705 C C . PHE A 1 90 ? 8.547 -10.035 6.804 1.00 91.44 90 PHE A C 1
ATOM 707 O O . PHE A 1 90 ? 8.196 -11.212 6.729 1.00 91.44 90 PHE A O 1
ATOM 714 N N . ARG A 1 91 ? 9.836 -9.677 6.709 1.00 89.19 91 ARG A N 1
ATOM 715 C CA . ARG A 1 91 ? 10.928 -10.653 6.597 1.00 89.19 91 ARG A CA 1
ATOM 716 C C . ARG A 1 91 ? 11.130 -11.423 7.906 1.00 89.19 91 ARG A C 1
ATOM 718 O O . ARG A 1 91 ? 11.272 -12.639 7.843 1.00 89.19 91 ARG A O 1
ATOM 725 N N . SER A 1 92 ? 11.137 -10.752 9.060 1.00 90.62 92 SER A N 1
ATOM 726 C CA . SER A 1 92 ? 11.349 -11.404 10.361 1.00 90.62 92 SER A CA 1
ATOM 727 C C . SER A 1 92 ? 10.204 -12.339 10.738 1.00 90.62 92 SER A C 1
ATOM 729 O O . SER A 1 92 ? 10.444 -13.397 11.306 1.00 90.62 92 SER A O 1
ATOM 731 N N . GLU A 1 93 ? 8.973 -11.983 10.372 1.00 90.31 93 GLU A N 1
ATOM 732 C CA . GLU A 1 93 ? 7.787 -12.807 10.625 1.00 90.31 93 GLU A CA 1
ATOM 733 C C . GLU A 1 93 ? 7.575 -13.900 9.555 1.00 90.31 93 GLU A C 1
ATOM 735 O O . GLU A 1 93 ? 6.605 -14.651 9.629 1.00 90.31 93 GLU A O 1
ATOM 740 N N . ASN A 1 94 ? 8.457 -13.997 8.549 1.00 90.81 94 ASN A N 1
ATOM 741 C CA . ASN A 1 94 ? 8.346 -14.925 7.416 1.00 90.81 94 ASN A CA 1
ATOM 742 C C . ASN A 1 94 ? 6.988 -14.843 6.682 1.00 90.81 94 ASN A C 1
ATOM 744 O O . ASN A 1 94 ? 6.421 -15.849 6.250 1.00 90.81 94 ASN A O 1
ATOM 748 N N . ILE A 1 95 ? 6.450 -13.628 6.551 1.00 90.56 95 ILE A N 1
ATOM 749 C CA . ILE A 1 95 ? 5.163 -13.373 5.903 1.00 90.56 95 ILE A CA 1
ATOM 750 C C . ILE A 1 95 ? 5.409 -13.052 4.415 1.00 90.56 95 ILE A C 1
ATOM 752 O O . ILE A 1 95 ? 6.156 -12.117 4.097 1.00 90.56 95 ILE A O 1
ATOM 756 N N . PRO A 1 96 ? 4.788 -13.788 3.474 1.00 88.19 96 PRO A N 1
ATOM 757 C CA . PRO A 1 96 ? 4.979 -13.554 2.046 1.00 88.19 96 PRO A CA 1
ATOM 758 C C . PRO A 1 96 ? 4.260 -12.278 1.592 1.00 88.19 96 PRO A C 1
ATOM 760 O O . PRO A 1 96 ? 3.053 -12.166 1.734 1.00 88.19 96 PRO A O 1
ATOM 763 N N . LEU A 1 97 ? 4.986 -11.340 0.980 1.00 88.75 97 LEU A N 1
ATOM 764 C CA . LEU A 1 97 ? 4.437 -10.050 0.525 1.00 88.75 97 LEU A CA 1
ATOM 765 C C . LEU A 1 97 ? 3.753 -10.084 -0.848 1.00 88.75 97 LEU A C 1
ATOM 767 O O . LEU A 1 97 ? 3.033 -9.154 -1.208 1.00 88.75 97 LEU A O 1
ATOM 771 N N . ASN A 1 98 ? 4.005 -11.120 -1.645 1.00 87.75 98 ASN A N 1
ATOM 772 C CA . ASN A 1 98 ? 3.595 -11.145 -3.043 1.00 87.75 98 ASN A CA 1
ATOM 773 C C . ASN A 1 98 ? 2.062 -11.090 -3.183 1.00 87.75 98 ASN A C 1
ATOM 775 O O . ASN A 1 98 ? 1.362 -11.991 -2.732 1.00 87.75 98 ASN A O 1
ATOM 779 N N . GLY A 1 99 ? 1.552 -10.044 -3.835 1.00 87.69 99 GLY A N 1
ATOM 780 C CA . GLY A 1 99 ? 0.123 -9.796 -4.030 1.00 87.69 99 GLY A CA 1
ATOM 781 C C . GLY A 1 99 ? -0.600 -9.164 -2.836 1.00 87.69 99 GLY A C 1
ATOM 782 O O . GLY A 1 99 ? -1.789 -8.875 -2.961 1.00 87.69 99 GLY A O 1
ATOM 783 N N . MET A 1 100 ? 0.078 -8.919 -1.708 1.00 93.38 100 MET A N 1
ATOM 784 C CA . MET A 1 100 ? -0.542 -8.258 -0.556 1.00 93.38 100 MET A CA 1
ATOM 785 C C . MET A 1 100 ? -0.809 -6.786 -0.850 1.00 93.38 100 MET A C 1
ATOM 787 O O . MET A 1 100 ? 0.103 -6.065 -1.249 1.00 93.38 100 MET A O 1
ATOM 791 N N . LEU A 1 101 ? -2.034 -6.328 -0.602 1.00 94.50 101 LEU A N 1
ATOM 792 C CA . LEU A 1 101 ? -2.379 -4.914 -0.627 1.00 94.50 101 LEU A CA 1
ATOM 793 C C . LEU A 1 101 ? -2.146 -4.316 0.757 1.00 94.50 101 LEU A C 1
ATOM 795 O O . LEU A 1 101 ? -2.773 -4.714 1.741 1.00 94.50 101 LEU A O 1
ATOM 799 N N . ILE A 1 102 ? -1.237 -3.349 0.821 1.00 94.75 102 ILE A N 1
ATOM 800 C CA . ILE A 1 102 ? -0.823 -2.703 2.064 1.00 94.75 102 ILE A CA 1
ATOM 801 C C . ILE A 1 102 ? -1.167 -1.228 1.950 1.00 94.75 102 ILE A C 1
ATOM 803 O O . ILE A 1 102 ? -0.580 -0.513 1.139 1.00 94.75 102 ILE A O 1
ATOM 807 N N . ALA A 1 103 ? -2.111 -0.776 2.771 1.00 95.25 103 ALA A N 1
ATOM 808 C CA . ALA A 1 103 ? -2.458 0.634 2.836 1.00 95.25 103 ALA A CA 1
ATOM 809 C C . ALA A 1 103 ? -1.668 1.314 3.957 1.00 95.25 103 ALA A C 1
ATOM 811 O O . ALA A 1 103 ? -1.615 0.814 5.082 1.00 95.25 103 ALA A O 1
ATOM 812 N N . GLY A 1 104 ? -1.072 2.466 3.674 1.00 94.38 104 GLY A N 1
ATOM 813 C CA . GLY A 1 104 ? -0.360 3.256 4.671 1.00 94.38 104 GLY A CA 1
ATOM 814 C C . GLY A 1 104 ? -0.507 4.752 4.451 1.00 94.38 104 GLY A C 1
ATOM 815 O O . GLY A 1 104 ? -1.114 5.185 3.481 1.00 94.38 104 GLY A O 1
ATOM 816 N N . ILE A 1 105 ? 0.008 5.548 5.384 1.00 91.62 105 ILE A N 1
ATOM 817 C CA . ILE A 1 105 ? -0.090 7.023 5.336 1.00 91.62 105 ILE A CA 1
ATOM 818 C C . ILE A 1 105 ? 1.206 7.713 4.905 1.00 91.62 105 ILE A C 1
ATOM 820 O O . ILE A 1 105 ? 1.245 8.936 4.789 1.00 91.62 105 ILE A O 1
ATOM 824 N N . ASP A 1 106 ? 2.272 6.936 4.750 1.00 88.19 106 ASP A N 1
ATOM 825 C CA . ASP A 1 106 ? 3.617 7.407 4.455 1.00 88.19 106 ASP A CA 1
ATOM 826 C C . ASP A 1 106 ? 4.089 6.786 3.139 1.00 88.19 106 ASP A C 1
ATOM 828 O O . ASP A 1 106 ? 3.774 5.629 2.853 1.00 88.19 106 ASP A O 1
ATOM 832 N N . GLU A 1 107 ? 4.812 7.551 2.324 1.00 84.75 107 GLU A N 1
ATOM 833 C CA . GLU A 1 107 ? 5.266 7.090 1.012 1.00 84.75 107 GLU A CA 1
ATOM 834 C C . GLU A 1 107 ? 6.321 5.985 1.090 1.00 84.75 107 GLU A C 1
ATOM 836 O O . GLU A 1 107 ? 6.464 5.223 0.133 1.00 84.75 107 GLU A O 1
ATOM 841 N N . ASP A 1 108 ? 7.003 5.820 2.224 1.00 84.56 108 ASP A N 1
ATOM 842 C CA . ASP A 1 108 ? 8.033 4.795 2.387 1.00 84.56 108 ASP A CA 1
ATOM 843 C C . ASP A 1 108 ? 7.499 3.368 2.219 1.00 84.56 108 ASP A C 1
ATOM 845 O O . ASP A 1 108 ? 8.262 2.457 1.892 1.00 84.56 108 ASP A O 1
ATOM 849 N N . ILE A 1 109 ? 6.183 3.147 2.338 1.00 87.94 109 ILE A N 1
ATOM 850 C CA . ILE A 1 109 ? 5.570 1.841 2.051 1.00 87.94 109 ILE A CA 1
ATOM 851 C C . ILE A 1 109 ? 5.733 1.415 0.589 1.00 87.94 109 ILE A C 1
ATOM 853 O O . ILE A 1 109 ? 5.664 0.220 0.295 1.00 87.94 109 ILE A O 1
ATOM 857 N N . LYS A 1 110 ? 5.962 2.366 -0.331 1.00 86.25 110 LYS A N 1
ATOM 858 C CA . LYS A 1 110 ? 6.147 2.091 -1.763 1.00 86.25 110 LYS A CA 1
ATOM 859 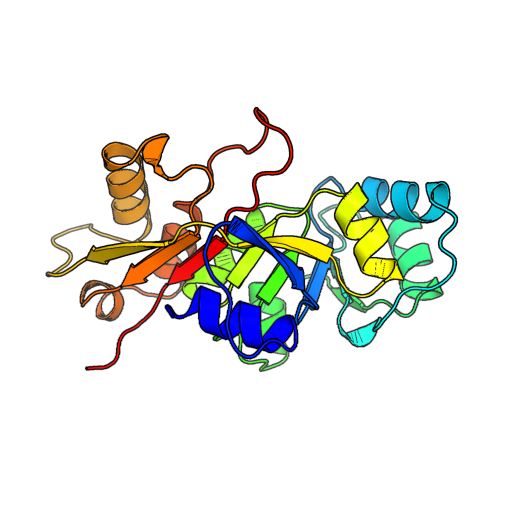C C . LYS A 1 110 ? 7.294 1.113 -1.993 1.00 86.25 110 LYS A C 1
ATOM 861 O O . LYS A 1 110 ? 7.197 0.276 -2.884 1.00 86.25 110 LYS A O 1
ATOM 866 N N . CYS A 1 111 ? 8.302 1.112 -1.116 1.00 84.31 111 CYS A N 1
ATOM 867 C CA . CYS A 1 111 ? 9.443 0.197 -1.161 1.00 84.31 111 CYS A CA 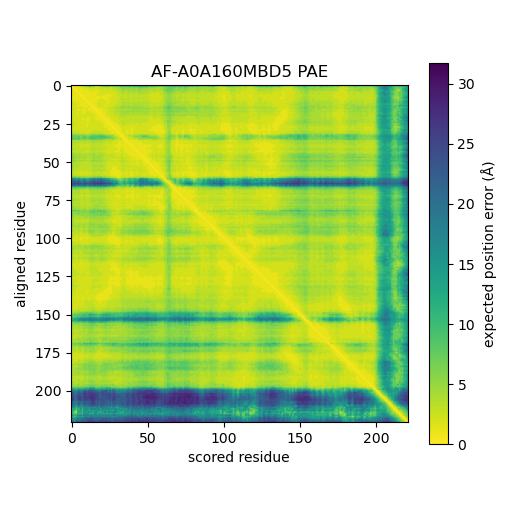1
ATOM 868 C C . CYS A 1 111 ? 9.066 -1.301 -1.187 1.00 84.31 111 CYS A C 1
ATOM 870 O O . CYS A 1 111 ? 9.869 -2.138 -1.602 1.00 84.31 111 CYS A O 1
ATOM 872 N N . LEU A 1 112 ? 7.844 -1.655 -0.770 1.00 88.50 112 LEU A N 1
ATOM 873 C CA . LEU A 1 112 ? 7.342 -3.028 -0.789 1.00 88.50 112 LEU A CA 1
ATOM 874 C C . LEU A 1 112 ? 6.925 -3.513 -2.184 1.00 88.50 112 LEU A C 1
ATOM 876 O O . LEU A 1 112 ? 6.852 -4.727 -2.398 1.00 88.50 112 LEU A O 1
ATOM 880 N N . GLY A 1 113 ? 6.691 -2.604 -3.137 1.00 88.25 113 GLY A N 1
ATOM 881 C CA . GLY A 1 113 ? 6.326 -2.948 -4.515 1.00 88.25 113 GLY A CA 1
ATOM 882 C C . GLY A 1 113 ? 7.357 -3.857 -5.190 1.00 88.25 113 GLY A C 1
ATOM 883 O O . GLY A 1 113 ? 6.998 -4.783 -5.918 1.00 88.25 113 GLY A O 1
ATOM 884 N N . GLY A 1 114 ? 8.636 -3.680 -4.857 1.00 84.94 114 GLY A N 1
ATOM 885 C CA . GLY A 1 114 ? 9.752 -4.479 -5.359 1.00 84.94 114 GLY A CA 1
ATOM 886 C C . GLY A 1 114 ? 9.809 -5.895 -4.809 1.00 84.94 114 GLY A C 1
ATOM 887 O O . GLY A 1 114 ? 10.497 -6.749 -5.359 1.00 84.94 114 GLY A O 1
ATOM 888 N N . ARG A 1 115 ? 9.026 -6.172 -3.766 1.00 84.81 115 ARG A N 1
ATOM 889 C CA . ARG A 1 115 ? 8.804 -7.514 -3.216 1.00 84.81 115 ARG A CA 1
ATOM 890 C C . ARG A 1 115 ? 7.449 -8.092 -3.635 1.00 84.81 115 ARG A C 1
ATOM 892 O O . ARG A 1 115 ? 7.010 -9.097 -3.078 1.00 84.81 115 ARG A O 1
ATOM 899 N N . GLY A 1 116 ? 6.796 -7.470 -4.617 1.00 85.31 116 GLY A N 1
ATOM 900 C CA . GLY A 1 116 ? 5.537 -7.921 -5.200 1.00 85.31 116 GLY A C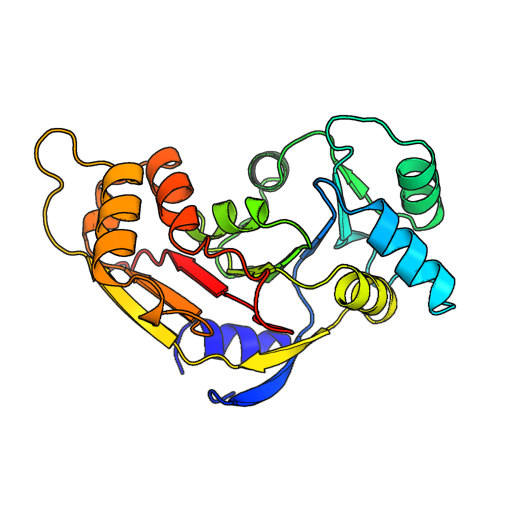A 1
ATOM 901 C C . GLY A 1 116 ? 4.286 -7.510 -4.424 1.00 85.31 116 GLY A C 1
ATOM 902 O O . GLY A 1 116 ? 3.205 -7.976 -4.785 1.00 85.31 116 GLY A O 1
ATOM 903 N N . ALA A 1 117 ? 4.405 -6.675 -3.387 1.00 91.06 117 ALA A N 1
ATOM 904 C CA . ALA A 1 117 ? 3.247 -6.087 -2.718 1.00 91.06 117 ALA A CA 1
ATOM 905 C C . ALA A 1 117 ? 2.582 -5.014 -3.597 1.00 91.06 117 ALA A C 1
ATOM 907 O O . ALA A 1 117 ? 3.126 -4.588 -4.615 1.00 91.06 117 ALA A O 1
ATOM 908 N N . ILE A 1 118 ? 1.402 -4.576 -3.174 1.00 92.19 118 ILE A N 1
ATOM 909 C CA . ILE A 1 118 ? 0.611 -3.501 -3.767 1.00 92.19 118 ILE A CA 1
ATOM 910 C C . ILE A 1 118 ? 0.462 -2.416 -2.685 1.00 92.19 118 ILE A C 1
ATOM 912 O O . ILE A 1 118 ? -0.490 -2.450 -1.900 1.00 92.19 118 ILE A O 1
ATOM 916 N N . PRO A 1 119 ? 1.436 -1.500 -2.558 1.00 91.56 119 PRO A N 1
ATOM 917 C CA . PRO A 1 119 ? 1.367 -0.400 -1.614 1.00 91.56 119 PRO A CA 1
ATOM 918 C C . PRO A 1 119 ? 0.371 0.656 -2.096 1.00 91.56 119 PRO A C 1
ATOM 920 O O . PRO A 1 119 ? 0.347 1.001 -3.277 1.00 91.56 119 PRO A O 1
ATOM 923 N N . ILE A 1 120 ? -0.421 1.190 -1.167 1.00 91.44 120 ILE A N 1
ATOM 924 C CA . ILE A 1 120 ? -1.345 2.300 -1.412 1.00 91.44 120 ILE A CA 1
ATOM 925 C C . ILE A 1 120 ? -1.189 3.326 -0.309 1.00 91.44 120 ILE A C 1
ATOM 927 O O . ILE A 1 120 ? -1.379 3.021 0.869 1.00 91.44 120 ILE A O 1
ATOM 931 N N . VAL A 1 121 ? -0.890 4.560 -0.696 1.00 91.62 121 VAL A N 1
ATOM 932 C CA . VAL A 1 121 ? -0.869 5.675 0.246 1.00 91.62 121 VAL A CA 1
ATOM 933 C C . VAL A 1 121 ? -2.274 6.266 0.338 1.00 91.62 121 VAL A C 1
ATOM 935 O O . VAL A 1 121 ? -2.841 6.677 -0.672 1.00 91.62 121 VAL A O 1
ATOM 938 N N . ILE A 1 122 ? -2.838 6.293 1.544 1.00 93.00 122 ILE A N 1
ATOM 939 C CA . ILE A 1 122 ? -4.136 6.900 1.856 1.00 93.00 122 ILE A CA 1
ATOM 940 C C . ILE A 1 122 ? -3.944 8.077 2.817 1.00 93.00 122 ILE A C 1
ATOM 942 O O . ILE A 1 122 ? -2.972 8.141 3.571 1.00 93.00 122 ILE A O 1
ATOM 946 N N . SER A 1 123 ? -4.888 9.020 2.824 1.00 92.88 123 SER A N 1
ATOM 947 C CA . SER A 1 123 ? -4.811 10.170 3.731 1.00 92.88 123 SER A CA 1
ATOM 948 C C . SER A 1 123 ? -4.912 9.746 5.209 1.00 92.88 123 SER A C 1
ATOM 950 O O . SER A 1 123 ? -5.542 8.727 5.509 1.00 92.88 123 SER A O 1
ATOM 952 N N . PRO A 1 124 ? -4.379 10.530 6.167 1.00 94.56 124 PRO A N 1
ATOM 953 C CA . PRO A 1 124 ? -4.555 10.244 7.591 1.00 94.56 124 PRO A CA 1
ATOM 954 C C . PRO A 1 124 ? -6.023 10.140 8.033 1.00 94.56 124 PRO A C 1
ATOM 956 O O . PRO A 1 124 ? -6.346 9.308 8.879 1.00 94.56 124 PRO A O 1
ATOM 959 N N . ASP A 1 125 ? -6.919 10.939 7.445 1.00 94.12 125 ASP A N 1
ATOM 960 C CA . ASP A 1 125 ? -8.357 10.876 7.733 1.00 94.12 125 ASP A CA 1
ATOM 961 C C . ASP A 1 125 ? -9.007 9.609 7.150 1.00 94.12 125 ASP A C 1
ATOM 963 O O . ASP A 1 125 ? -9.799 8.959 7.835 1.00 94.12 125 ASP A O 1
ATOM 967 N N . SER A 1 126 ? -8.621 9.204 5.932 1.00 95.44 126 SER A N 1
ATOM 968 C CA . SER A 1 126 ? -9.035 7.926 5.332 1.00 95.44 126 SER A CA 1
ATOM 969 C C . SER A 1 126 ? -8.518 6.739 6.142 1.00 95.44 126 SER A C 1
ATOM 971 O O . SER A 1 126 ? -9.254 5.781 6.362 1.00 95.44 126 SER A O 1
ATOM 973 N N . MET A 1 127 ? -7.278 6.810 6.636 1.00 97.44 127 MET A N 1
ATOM 974 C CA . MET A 1 127 ? -6.711 5.802 7.527 1.00 97.44 127 MET A CA 1
ATOM 975 C C . MET A 1 127 ? -7.483 5.735 8.842 1.00 97.44 127 MET A C 1
ATOM 977 O O . MET A 1 127 ? -7.826 4.643 9.275 1.00 97.44 127 MET A O 1
ATOM 981 N N . ALA A 1 128 ? -7.822 6.871 9.458 1.00 97.69 128 ALA A N 1
ATOM 982 C CA . ALA A 1 128 ? -8.628 6.896 10.676 1.00 97.69 128 ALA A CA 1
ATOM 983 C C . ALA A 1 128 ? -9.985 6.195 10.490 1.00 97.69 128 ALA A C 1
ATOM 985 O O . ALA A 1 128 ? -10.359 5.362 11.317 1.00 97.69 128 ALA A O 1
ATOM 986 N N . ALA A 1 129 ? -10.683 6.470 9.384 1.00 97.38 129 ALA A N 1
ATOM 987 C CA . ALA A 1 129 ? -11.909 5.760 9.024 1.00 97.38 129 ALA A CA 1
ATOM 988 C C . ALA A 1 129 ? -11.654 4.263 8.786 1.00 97.38 129 ALA A C 1
ATOM 990 O O . ALA A 1 129 ? -12.371 3.423 9.331 1.00 97.38 129 ALA A O 1
ATOM 991 N N . CYS A 1 130 ? -10.587 3.922 8.060 1.00 97.69 130 CYS A N 1
ATOM 992 C CA . CYS A 1 130 ? -10.216 2.543 7.754 1.00 97.69 130 CYS A CA 1
ATOM 993 C C . CYS A 1 130 ? -9.845 1.729 9.003 1.00 97.69 130 CYS A C 1
ATOM 995 O O . CYS A 1 130 ? -10.152 0.540 9.064 1.00 97.69 130 CYS A O 1
ATOM 997 N N . LEU A 1 131 ? -9.238 2.343 10.027 1.00 98.25 131 LEU A N 1
ATOM 998 C CA . LEU A 1 131 ? -8.989 1.683 11.312 1.00 98.25 131 LEU A CA 1
ATOM 999 C C . LEU A 1 131 ? -10.304 1.236 11.964 1.00 98.25 131 LEU A C 1
ATOM 1001 O O . LEU A 1 131 ? -10.333 0.181 12.591 1.00 98.25 131 LEU A O 1
ATOM 1005 N N . ALA A 1 132 ? -11.384 2.009 11.824 1.00 97.81 132 ALA A N 1
ATOM 1006 C CA . ALA A 1 132 ? -12.687 1.700 12.412 1.00 97.81 132 ALA A CA 1
ATOM 1007 C C . ALA A 1 132 ? -13.525 0.734 11.553 1.00 97.81 132 ALA A C 1
ATOM 1009 O O . ALA A 1 132 ? -14.138 -0.194 12.081 1.00 97.81 132 ALA A O 1
ATOM 1010 N N . SER A 1 133 ? -13.558 0.930 10.233 1.00 97.12 133 SER A N 1
ATOM 1011 C CA . SER A 1 133 ? -14.372 0.143 9.291 1.00 97.12 133 SER A CA 1
ATOM 1012 C C . SER A 1 133 ? -13.691 -1.146 8.812 1.00 97.12 133 SER A C 1
ATOM 1014 O O . SER A 1 133 ? -14.379 -2.089 8.399 1.00 97.12 133 SER A O 1
ATOM 1016 N N . GLY A 1 134 ? -12.355 -1.190 8.869 1.00 96.69 134 GLY A N 1
ATOM 1017 C CA . GLY A 1 134 ? -11.478 -2.202 8.271 1.00 96.69 134 GLY A CA 1
ATOM 1018 C C . GLY A 1 134 ? -11.370 -2.132 6.747 1.00 96.69 134 GLY A C 1
ATOM 1019 O O . GLY A 1 134 ? -10.846 -3.070 6.153 1.00 96.69 134 GLY A O 1
ATOM 1020 N N . SER A 1 135 ? -11.893 -1.080 6.116 1.00 96.75 135 SER A N 1
ATOM 1021 C CA . SER A 1 135 ? -11.892 -0.910 4.661 1.00 96.75 135 SER A CA 1
ATOM 1022 C C . SER A 1 135 ? -11.878 0.565 4.263 1.00 96.75 135 SER A C 1
ATOM 1024 O O . SER A 1 135 ? -12.289 1.431 5.039 1.00 96.75 135 SER A O 1
ATOM 1026 N N . PHE A 1 136 ? -11.458 0.862 3.039 1.00 95.25 136 PHE A N 1
ATOM 1027 C CA . PHE A 1 136 ? -11.538 2.209 2.477 1.00 95.25 136 PHE A CA 1
ATOM 1028 C C . PHE A 1 136 ? -12.070 2.171 1.045 1.00 95.25 136 PHE A C 1
ATOM 1030 O O . PHE A 1 136 ? -11.894 1.188 0.323 1.00 95.25 136 PHE A O 1
ATOM 1037 N N . SER A 1 137 ? -12.717 3.263 0.642 1.00 94.19 137 SER A N 1
ATOM 1038 C CA . SER A 1 137 ? -13.207 3.428 -0.721 1.00 94.19 137 SER A CA 1
ATOM 1039 C C . SER A 1 137 ? -12.118 3.987 -1.626 1.00 94.19 137 SER A C 1
ATOM 1041 O O . SER A 1 137 ? -11.411 4.922 -1.246 1.00 94.19 137 SER A O 1
ATOM 1043 N N . MET A 1 138 ? -12.026 3.464 -2.843 1.00 92.56 138 MET A N 1
ATOM 1044 C CA . MET A 1 138 ? -11.149 3.990 -3.884 1.00 92.56 138 MET A CA 1
ATOM 1045 C C . MET A 1 138 ? -11.763 3.792 -5.266 1.00 92.56 138 MET A C 1
ATOM 1047 O O . MET A 1 138 ? -12.632 2.942 -5.448 1.00 92.56 138 MET A O 1
ATOM 1051 N N . PHE A 1 139 ? -11.284 4.571 -6.231 1.00 92.00 139 PHE A N 1
ATOM 1052 C CA . PHE A 1 139 ? -11.529 4.308 -7.643 1.00 92.00 139 PHE A CA 1
ATOM 1053 C C . PHE A 1 139 ? -10.448 3.370 -8.174 1.00 92.00 139 PHE A C 1
ATOM 1055 O O . PHE A 1 139 ? -9.282 3.506 -7.796 1.00 92.00 139 PHE A O 1
ATOM 1062 N N . ILE A 1 140 ? -10.826 2.429 -9.036 1.00 91.38 140 ILE A N 1
ATOM 1063 C CA . ILE A 1 140 ? -9.864 1.599 -9.759 1.00 91.38 140 ILE A CA 1
ATOM 1064 C C . ILE A 1 140 ? -9.091 2.495 -10.733 1.00 91.38 140 ILE A C 1
ATOM 1066 O O . ILE A 1 140 ? -9.720 3.125 -11.588 1.00 91.38 140 ILE A O 1
ATOM 1070 N N . PRO A 1 141 ? -7.756 2.586 -10.626 1.00 89.12 141 PRO A N 1
ATOM 1071 C CA . PRO A 1 141 ? -6.968 3.380 -11.554 1.00 89.12 141 PRO A CA 1
ATOM 1072 C C . PRO A 1 141 ? -6.800 2.662 -12.897 1.00 89.12 141 PRO A C 1
ATOM 1074 O O . PRO A 1 141 ? -6.793 1.430 -12.969 1.00 89.12 141 PRO A O 1
ATOM 1077 N N . GLU A 1 142 ? -6.576 3.445 -13.949 1.00 89.75 142 GLU A N 1
ATOM 1078 C CA . GLU A 1 142 ? -5.985 2.934 -15.188 1.00 89.75 142 GLU A CA 1
ATOM 1079 C C . GLU A 1 142 ? -4.623 2.295 -14.892 1.00 89.75 142 GLU A C 1
ATOM 1081 O O . GLU A 1 142 ? -3.942 2.668 -13.932 1.00 89.75 142 GLU A O 1
ATOM 1086 N N . THR A 1 143 ? -4.232 1.291 -15.678 1.00 90.00 143 THR A N 1
ATOM 1087 C CA . THR A 1 143 ? -2.981 0.559 -15.445 1.00 90.00 143 THR A CA 1
ATOM 1088 C C . THR A 1 143 ? -2.021 0.688 -16.618 1.00 90.00 143 THR A C 1
ATOM 1090 O O . THR A 1 143 ? -2.315 0.234 -17.721 1.00 90.00 143 THR A O 1
ATOM 1093 N N . THR A 1 144 ? -0.821 1.198 -16.346 1.00 89.62 144 THR A N 1
ATOM 1094 C CA . THR A 1 144 ? 0.292 1.222 -17.300 1.00 89.62 144 THR A CA 1
ATOM 1095 C C . THR A 1 144 ? 1.224 0.043 -17.045 1.00 89.62 144 THR A C 1
ATOM 1097 O O . THR A 1 144 ? 1.741 -0.130 -15.939 1.00 89.62 144 THR A O 1
ATOM 1100 N N . TYR A 1 145 ? 1.471 -0.764 -18.076 1.00 90.06 145 TYR A N 1
ATOM 1101 C CA . TYR A 1 145 ? 2.503 -1.798 -18.054 1.00 90.06 145 TYR A CA 1
ATOM 1102 C C . TYR A 1 145 ? 3.777 -1.276 -18.724 1.00 90.06 145 TYR A C 1
ATOM 1104 O O . TYR A 1 145 ? 3.754 -0.901 -19.894 1.00 90.06 145 TYR A O 1
ATOM 1112 N N . ILE A 1 146 ? 4.881 -1.252 -17.979 1.00 90.06 146 ILE A N 1
ATOM 1113 C CA . ILE A 1 146 ? 6.206 -0.862 -18.465 1.00 90.06 146 ILE A CA 1
ATOM 1114 C C . ILE A 1 146 ? 7.053 -2.126 -18.565 1.00 90.06 146 ILE A C 1
ATOM 1116 O O . ILE A 1 146 ? 7.368 -2.760 -17.556 1.00 90.06 146 ILE A O 1
ATOM 1120 N N . GLU A 1 147 ? 7.437 -2.483 -19.785 1.00 90.94 147 GLU A N 1
ATOM 1121 C CA . GLU A 1 147 ? 8.306 -3.625 -20.041 1.00 90.94 147 GLU A CA 1
ATOM 1122 C C . GLU A 1 147 ? 9.754 -3.172 -20.235 1.00 90.94 147 GLU A C 1
ATOM 1124 O O . GLU A 1 147 ? 10.045 -2.358 -21.109 1.00 90.94 147 GLU A O 1
ATOM 1129 N N . ILE A 1 148 ? 10.670 -3.709 -19.428 1.00 89.19 148 ILE A N 1
ATOM 1130 C CA . ILE A 1 148 ? 12.098 -3.398 -19.496 1.00 89.19 148 ILE A CA 1
ATOM 1131 C C . ILE A 1 148 ? 12.866 -4.678 -19.815 1.00 89.19 148 ILE A C 1
ATOM 1133 O O . ILE A 1 148 ? 13.047 -5.559 -18.968 1.00 89.19 148 ILE A O 1
ATOM 1137 N N . ASN A 1 149 ? 13.335 -4.758 -21.057 1.00 90.25 149 ASN A N 1
ATOM 1138 C CA . ASN A 1 149 ? 14.069 -5.898 -21.590 1.00 90.25 149 ASN A CA 1
ATOM 1139 C C . ASN A 1 149 ? 15.511 -5.520 -21.932 1.00 90.25 149 ASN A C 1
ATOM 1141 O O . ASN A 1 149 ? 15.805 -4.380 -22.288 1.00 90.25 149 ASN A O 1
ATOM 1145 N N . GLY A 1 150 ? 16.401 -6.510 -21.863 1.00 88.00 150 GLY A N 1
ATOM 1146 C CA . GLY A 1 150 ? 17.819 -6.355 -22.186 1.00 88.00 150 GLY A CA 1
ATOM 1147 C C . GLY A 1 150 ? 18.730 -6.445 -20.963 1.00 88.00 150 GLY A C 1
ATOM 1148 O O . GLY A 1 150 ? 18.290 -6.687 -19.837 1.00 88.00 150 GLY A O 1
ATOM 1149 N N . ALA A 1 151 ? 20.031 -6.294 -21.200 1.00 85.62 151 ALA A N 1
ATOM 1150 C CA . ALA A 1 151 ? 21.047 -6.389 -20.160 1.00 85.62 151 ALA A CA 1
ATOM 1151 C C . ALA A 1 151 ? 21.370 -5.015 -19.562 1.00 85.62 151 ALA A C 1
ATOM 1153 O O . ALA A 1 151 ? 21.538 -4.035 -20.289 1.00 85.62 151 ALA A O 1
ATOM 1154 N N . LEU A 1 152 ? 21.530 -4.955 -18.241 1.00 85.19 152 LEU A N 1
ATOM 1155 C CA . LEU A 1 152 ? 22.136 -3.806 -17.580 1.00 85.19 152 LEU A CA 1
ATOM 1156 C C . LEU A 1 152 ? 23.616 -3.759 -17.949 1.00 85.19 152 LEU A C 1
ATOM 1158 O O . LEU A 1 152 ? 24.391 -4.649 -17.604 1.00 85.19 152 LEU A O 1
ATOM 1162 N N . THR A 1 153 ? 24.027 -2.713 -18.658 1.00 82.19 153 THR A N 1
ATOM 1163 C CA . THR A 1 153 ? 25.430 -2.523 -19.033 1.00 82.19 153 THR A CA 1
ATOM 1164 C C . THR A 1 153 ? 26.166 -1.647 -18.020 1.00 82.19 153 THR A C 1
ATOM 1166 O O . THR A 1 153 ? 25.643 -0.630 -17.556 1.00 82.19 153 THR A O 1
ATOM 1169 N N . GLY A 1 154 ? 27.422 -1.987 -17.719 1.00 82.06 154 GLY A N 1
ATOM 1170 C CA . GLY A 1 154 ? 28.316 -1.147 -16.916 1.00 82.06 154 GLY A CA 1
ATOM 1171 C C . GLY A 1 154 ? 27.858 -0.981 -15.462 1.00 82.06 154 GLY A C 1
ATOM 1172 O O . GLY A 1 154 ? 27.810 -1.950 -14.714 1.00 82.06 154 GLY A O 1
ATOM 1173 N N . LYS A 1 155 ? 27.573 0.263 -15.048 1.00 80.12 155 LYS A N 1
ATOM 1174 C CA . LYS A 1 155 ? 27.144 0.618 -13.677 1.00 80.12 155 LYS A CA 1
ATOM 1175 C C . LYS A 1 155 ? 25.615 0.647 -13.491 1.00 80.12 155 LYS A C 1
ATOM 1177 O O . LYS A 1 155 ? 25.159 1.113 -12.447 1.00 80.12 155 LYS A O 1
ATOM 1182 N N . GLY A 1 156 ? 24.844 0.200 -14.489 1.00 84.50 156 GLY A N 1
ATOM 1183 C CA . GLY A 1 156 ? 23.379 0.179 -14.438 1.00 84.50 156 GLY A CA 1
ATOM 1184 C C . GLY A 1 156 ? 22.857 -0.564 -13.205 1.00 84.50 156 GLY A C 1
ATOM 1185 O O . GLY A 1 156 ? 23.339 -1.642 -12.874 1.00 84.50 156 GLY A O 1
ATOM 1186 N N . ASN A 1 157 ? 21.898 0.039 -12.505 1.00 89.62 157 ASN A N 1
ATOM 1187 C CA . ASN A 1 157 ? 21.301 -0.486 -11.276 1.00 89.62 157 ASN A CA 1
ATOM 1188 C C . ASN A 1 157 ? 19.862 0.035 -11.114 1.00 89.62 157 ASN A C 1
ATOM 1190 O O . ASN A 1 157 ? 19.403 0.852 -11.917 1.00 89.62 157 ASN A O 1
ATOM 1194 N N . GLY A 1 158 ? 19.156 -0.411 -10.070 1.00 86.75 158 GLY A N 1
ATOM 1195 C CA . GLY A 1 158 ? 17.754 -0.044 -9.841 1.00 86.75 158 GLY A CA 1
ATOM 1196 C C . GLY A 1 158 ? 17.532 1.461 -9.693 1.00 86.75 158 GLY A C 1
ATOM 1197 O O . GLY A 1 158 ? 16.562 1.994 -10.227 1.00 86.75 158 GLY A O 1
ATOM 1198 N N . LYS A 1 159 ? 18.470 2.174 -9.057 1.00 89.12 159 LYS A N 1
ATOM 1199 C CA . LYS A 1 159 ? 18.419 3.637 -8.929 1.00 89.12 159 LYS A CA 1
ATOM 1200 C C . LYS A 1 159 ? 18.541 4.337 -10.283 1.00 89.12 159 LYS A C 1
ATOM 1202 O O . LYS A 1 159 ? 17.787 5.265 -10.548 1.00 89.12 159 LYS A O 1
ATOM 1207 N N . MET A 1 160 ? 19.463 3.901 -11.141 1.00 89.88 160 MET A N 1
ATOM 1208 C CA . MET A 1 160 ? 19.617 4.476 -12.483 1.00 89.88 160 MET A CA 1
ATOM 1209 C C . MET A 1 160 ? 18.395 4.203 -13.359 1.00 89.88 160 MET A C 1
ATOM 1211 O O . MET A 1 160 ? 17.954 5.106 -14.060 1.00 89.88 160 MET A O 1
ATOM 1215 N N . LEU A 1 161 ? 17.826 2.993 -13.289 1.00 89.12 161 LEU A N 1
ATOM 1216 C CA . LEU A 1 161 ? 16.563 2.679 -13.962 1.00 89.12 161 LEU A CA 1
ATOM 1217 C C . LEU A 1 161 ? 15.433 3.582 -13.466 1.00 89.12 161 LEU A C 1
ATOM 1219 O O . LEU A 1 161 ? 14.706 4.141 -14.274 1.00 89.12 161 LEU A O 1
ATOM 1223 N N . CYS A 1 162 ? 15.314 3.759 -12.151 1.00 88.00 162 CYS A N 1
ATOM 1224 C CA . CYS A 1 162 ? 14.319 4.633 -11.539 1.00 88.00 162 CYS A CA 1
ATOM 1225 C C . CYS A 1 162 ? 14.430 6.072 -12.067 1.00 88.00 162 CYS A C 1
ATOM 1227 O O . CYS A 1 162 ? 13.448 6.609 -12.570 1.00 88.00 162 CYS A O 1
ATOM 1229 N N . THR A 1 163 ? 15.630 6.664 -12.043 1.00 87.69 163 THR A N 1
ATOM 1230 C CA . THR A 1 163 ? 15.868 8.005 -12.604 1.00 87.69 163 THR A CA 1
ATOM 1231 C C . THR A 1 163 ? 15.539 8.063 -14.094 1.00 87.69 163 THR A C 1
ATOM 1233 O O . THR A 1 163 ? 14.829 8.962 -14.520 1.00 87.69 163 THR A O 1
ATOM 1236 N N . HIS A 1 164 ? 15.976 7.073 -14.872 1.00 89.56 164 HIS A N 1
ATOM 1237 C CA . HIS A 1 164 ? 15.708 7.035 -16.306 1.00 89.56 164 HIS A CA 1
ATOM 1238 C C . HIS A 1 164 ? 14.208 6.978 -16.628 1.00 89.56 164 HIS A C 1
ATOM 1240 O O . HIS A 1 164 ? 13.745 7.648 -17.545 1.00 89.56 164 HIS A O 1
ATOM 1246 N N . LEU A 1 165 ? 13.437 6.203 -15.863 1.00 88.94 165 LEU A N 1
ATOM 1247 C CA . LEU A 1 165 ? 11.987 6.146 -16.020 1.00 88.94 165 LEU A CA 1
ATOM 1248 C C . LEU A 1 165 ? 11.323 7.469 -15.606 1.00 88.94 165 LEU A C 1
ATOM 1250 O O . LEU A 1 165 ? 10.382 7.889 -16.276 1.00 88.94 165 LEU A O 1
ATOM 1254 N N . LEU A 1 166 ? 11.798 8.137 -14.544 1.00 86.50 166 LEU A N 1
ATOM 1255 C CA . LEU A 1 166 ? 11.284 9.457 -14.140 1.00 86.50 166 LEU A CA 1
ATOM 1256 C C . LEU A 1 166 ? 11.477 10.489 -15.252 1.00 86.50 166 LEU A C 1
ATOM 1258 O O . LEU A 1 166 ? 10.546 11.236 -15.536 1.00 86.50 166 LEU A O 1
ATOM 1262 N N . ASP A 1 167 ? 12.635 10.477 -15.912 1.00 88.06 167 ASP A N 1
ATOM 1263 C CA . ASP A 1 167 ? 12.941 11.388 -17.019 1.00 88.06 167 ASP A CA 1
ATOM 1264 C C . ASP A 1 167 ? 12.061 11.131 -18.257 1.00 88.06 167 ASP A C 1
ATOM 1266 O O . ASP A 1 167 ? 11.750 12.056 -18.999 1.00 88.06 167 ASP A O 1
ATOM 1270 N N . ILE A 1 168 ? 11.661 9.878 -18.507 1.00 90.06 168 ILE A N 1
ATOM 1271 C CA . ILE A 1 168 ? 10.805 9.521 -19.652 1.00 90.06 168 ILE A CA 1
ATOM 1272 C C . ILE A 1 168 ? 9.348 9.893 -19.395 1.00 90.06 168 ILE A C 1
ATOM 1274 O O . ILE A 1 168 ? 8.666 10.398 -20.286 1.00 90.06 168 ILE A O 1
ATOM 1278 N N . PHE A 1 169 ? 8.841 9.543 -18.214 1.00 86.62 169 PHE A N 1
ATOM 1279 C CA . PHE A 1 169 ? 7.411 9.607 -17.945 1.00 86.62 169 PHE A CA 1
ATOM 1280 C C . PHE A 1 169 ? 6.981 10.920 -17.301 1.00 86.62 169 PHE A C 1
ATOM 1282 O O . PHE A 1 169 ? 5.813 11.275 -17.464 1.00 86.62 169 PHE A O 1
ATOM 1289 N N . GLU A 1 170 ? 7.870 11.632 -16.605 1.00 82.38 170 GLU A N 1
ATOM 1290 C CA . GLU A 1 170 ? 7.543 12.857 -15.868 1.00 82.38 170 GLU A CA 1
ATOM 1291 C C . GLU A 1 170 ? 6.193 12.700 -15.123 1.00 82.38 170 GLU A C 1
ATOM 1293 O O . GLU A 1 170 ? 5.973 11.710 -14.422 1.00 82.38 170 GLU A O 1
ATOM 1298 N N . ASP A 1 171 ? 5.240 13.609 -15.345 1.00 80.31 171 ASP A N 1
ATOM 1299 C CA . ASP A 1 171 ? 3.915 13.607 -14.714 1.00 80.31 171 ASP A CA 1
ATOM 1300 C C . ASP A 1 171 ? 2.868 12.714 -15.421 1.00 80.31 171 ASP A C 1
ATOM 1302 O O . ASP A 1 171 ? 1.720 12.621 -14.975 1.00 80.31 171 ASP A O 1
ATOM 1306 N N . SER A 1 172 ? 3.213 12.035 -16.521 1.00 84.12 172 SER A N 1
ATOM 1307 C CA . SER A 1 172 ? 2.237 11.304 -17.357 1.00 84.12 172 SER A CA 1
ATOM 1308 C C . SER A 1 172 ? 1.573 10.107 -16.663 1.00 84.12 172 SER A C 1
ATOM 1310 O O . SER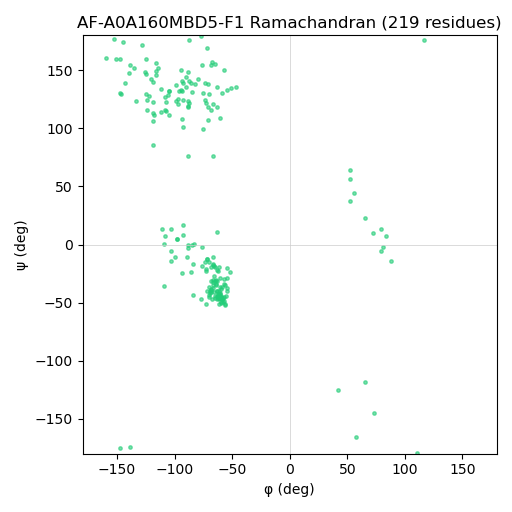 A 1 172 ? 0.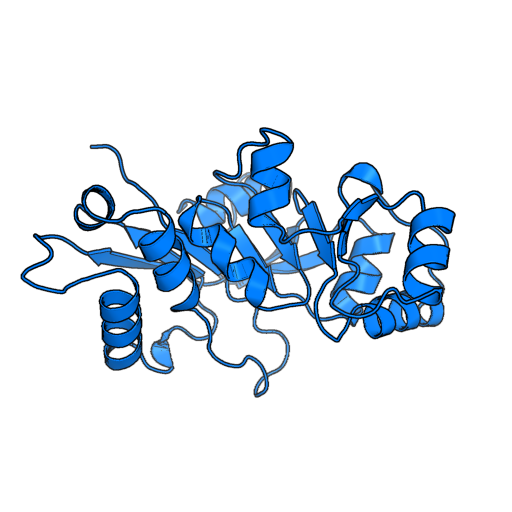510 9.656 -17.087 1.00 84.12 172 SER A O 1
ATOM 1312 N N . LEU A 1 173 ? 2.167 9.604 -15.576 1.00 84.75 173 LEU A N 1
ATOM 1313 C CA . LEU A 1 173 ? 1.674 8.443 -14.826 1.00 84.75 173 LEU A CA 1
ATOM 1314 C C . LEU A 1 173 ? 0.864 8.819 -13.577 1.00 84.75 173 LEU A C 1
ATOM 1316 O O . LEU A 1 173 ? 0.458 7.940 -12.813 1.00 84.75 173 LEU A O 1
ATOM 1320 N N . ILE A 1 174 ? 0.593 10.106 -13.343 1.00 82.00 174 ILE A N 1
ATOM 1321 C CA . ILE A 1 174 ? -0.246 10.534 -12.217 1.00 82.00 174 ILE A CA 1
ATOM 1322 C C . ILE A 1 174 ? -1.637 9.889 -12.325 1.00 82.00 174 ILE A C 1
ATOM 1324 O O . ILE A 1 174 ? -2.277 9.919 -13.371 1.00 82.00 174 ILE A O 1
ATOM 1328 N N . GLY A 1 175 ? -2.103 9.292 -11.224 1.00 79.06 175 GLY A N 1
ATOM 1329 C CA . GLY A 1 175 ? -3.401 8.609 -11.159 1.00 79.06 175 GLY A CA 1
ATOM 1330 C C . GLY A 1 175 ? -3.436 7.202 -11.762 1.00 79.06 175 GLY A C 1
ATOM 1331 O O . GLY A 1 175 ? -4.447 6.525 -11.599 1.00 79.06 175 GLY A O 1
ATOM 1332 N N . ASN A 1 176 ? -2.351 6.739 -12.389 1.00 85.06 176 ASN A N 1
ATOM 1333 C CA . ASN A 1 176 ? -2.247 5.372 -12.890 1.00 85.06 176 ASN A CA 1
ATOM 1334 C C . ASN A 1 176 ? -1.694 4.424 -11.817 1.00 85.06 176 ASN A C 1
ATOM 1336 O O . ASN A 1 176 ? -0.846 4.790 -10.997 1.00 85.06 176 ASN A O 1
ATOM 1340 N N . ALA A 1 177 ? -2.139 3.172 -11.864 1.00 87.75 177 ALA A N 1
ATOM 1341 C CA . ALA A 1 177 ? -1.380 2.058 -11.329 1.00 87.75 177 ALA A CA 1
ATOM 1342 C C . ALA A 1 177 ? -0.299 1.660 -12.334 1.00 87.75 177 ALA A C 1
ATOM 1344 O O . ALA A 1 177 ? -0.526 1.669 -13.542 1.00 87.75 177 ALA A O 1
ATOM 1345 N N . VAL A 1 178 ? 0.878 1.279 -11.849 1.00 88.31 178 VAL A N 1
ATOM 1346 C CA . VAL A 1 178 ? 1.977 0.888 -12.733 1.00 88.31 178 VAL A CA 1
ATOM 1347 C C . VAL A 1 178 ? 2.486 -0.498 -12.386 1.00 88.31 178 VAL A C 1
ATOM 1349 O O . VAL A 1 178 ? 2.801 -0.815 -11.234 1.00 88.31 178 VAL A O 1
ATOM 1352 N N . ILE A 1 179 ? 2.573 -1.326 -13.419 1.00 88.81 179 ILE A N 1
ATOM 1353 C CA . ILE A 1 179 ? 3.213 -2.631 -13.376 1.00 88.81 179 ILE A CA 1
ATOM 1354 C C . ILE A 1 179 ? 4.514 -2.502 -14.154 1.00 88.81 179 ILE A C 1
ATOM 1356 O O . ILE A 1 179 ? 4.482 -2.172 -15.335 1.00 88.81 179 ILE A O 1
ATOM 1360 N N . ILE A 1 180 ? 5.646 -2.795 -13.518 1.00 88.75 180 ILE A N 1
ATOM 1361 C CA . ILE A 1 180 ? 6.912 -2.931 -14.245 1.00 88.75 180 ILE A CA 1
ATOM 1362 C C . ILE A 1 180 ? 7.265 -4.414 -14.329 1.00 88.75 180 ILE A C 1
ATOM 1364 O O . ILE A 1 180 ? 7.271 -5.113 -13.311 1.00 88.75 180 ILE A O 1
ATOM 1368 N N . GLY A 1 181 ? 7.545 -4.881 -15.541 1.00 87.88 181 GLY A N 1
ATOM 1369 C CA . GLY A 1 181 ? 7.976 -6.244 -15.837 1.00 87.88 181 GLY A CA 1
ATOM 1370 C C . GLY A 1 181 ? 9.096 -6.276 -16.876 1.00 87.88 181 GLY A C 1
ATOM 1371 O O . GLY A 1 181 ? 9.621 -5.237 -17.273 1.00 87.88 181 GLY A O 1
ATOM 1372 N N . GLY A 1 182 ? 9.483 -7.477 -17.297 1.00 88.31 182 GLY A N 1
ATOM 1373 C CA . GLY A 1 182 ? 10.535 -7.704 -18.294 1.00 88.31 182 GLY A CA 1
ATOM 1374 C C . GLY A 1 182 ? 11.750 -8.460 -17.749 1.00 88.31 182 GLY A C 1
ATOM 1375 O O . GLY A 1 182 ? 11.839 -8.783 -16.561 1.00 88.31 182 GLY A O 1
ATOM 1376 N N . THR A 1 183 ? 12.695 -8.773 -18.629 1.00 88.69 183 THR A N 1
ATOM 1377 C CA . THR A 1 183 ? 13.857 -9.621 -18.300 1.00 88.69 183 THR A CA 1
ATOM 1378 C C . THR A 1 183 ? 14.903 -8.920 -17.433 1.00 88.69 183 THR A C 1
ATOM 1380 O O . THR A 1 183 ? 15.726 -9.580 -16.796 1.00 88.69 183 THR A O 1
ATOM 1383 N N . VAL A 1 184 ? 14.853 -7.587 -17.312 1.00 87.00 184 VAL A N 1
ATOM 1384 C CA . VAL A 1 184 ? 15.802 -6.836 -16.472 1.00 87.00 184 VAL A CA 1
ATOM 1385 C C . VAL A 1 184 ? 15.738 -7.257 -14.997 1.00 87.00 184 VAL A C 1
ATOM 1387 O O . VAL A 1 184 ? 16.744 -7.220 -14.294 1.00 87.00 184 VAL A O 1
ATOM 1390 N N . PHE A 1 185 ? 14.576 -7.721 -14.522 1.00 85.25 185 PHE A N 1
ATOM 1391 C CA . PHE A 1 185 ? 14.343 -8.103 -13.124 1.00 85.25 185 PHE A CA 1
ATOM 1392 C C . PHE A 1 185 ? 15.131 -9.332 -12.660 1.00 85.25 185 PHE A C 1
ATOM 1394 O O . PHE A 1 185 ? 15.247 -9.559 -11.449 1.00 85.25 185 PHE A O 1
ATOM 1401 N N . GLU A 1 186 ? 15.659 -10.117 -13.599 1.00 85.38 186 GLU A N 1
ATOM 1402 C CA . GLU A 1 186 ? 16.566 -11.237 -13.331 1.00 85.38 186 GLU A CA 1
ATOM 1403 C C . GLU A 1 186 ? 17.962 -10.755 -12.913 1.00 85.38 186 GLU A C 1
ATOM 1405 O O . GLU A 1 186 ? 18.693 -11.482 -12.246 1.00 85.38 186 GLU A O 1
ATOM 1410 N N . GLN A 1 187 ? 18.309 -9.509 -13.251 1.00 89.25 187 GLN A N 1
ATOM 1411 C CA . GLN A 1 187 ? 19.616 -8.898 -12.991 1.00 89.25 187 GLN A CA 1
ATOM 1412 C C . GLN A 1 187 ? 19.617 -7.980 -11.754 1.00 89.25 187 GLN A C 1
ATOM 1414 O O . GLN A 1 187 ? 20.681 -7.563 -11.304 1.00 89.25 187 GLN A O 1
ATOM 1419 N N . LEU A 1 188 ? 18.442 -7.660 -11.195 1.00 88.31 188 LEU A N 1
ATOM 1420 C CA . LEU A 1 188 ? 18.284 -6.751 -10.052 1.00 88.31 188 LEU A CA 1
ATOM 1421 C C . LEU A 1 188 ? 18.338 -7.503 -8.713 1.00 88.31 188 LEU A C 1
ATOM 1423 O O . LEU A 1 188 ? 17.665 -8.524 -8.531 1.00 88.31 188 LEU A O 1
ATOM 1427 N N . ASN A 1 189 ? 19.082 -6.958 -7.748 1.00 89.88 189 ASN A N 1
ATOM 1428 C CA . ASN A 1 189 ? 19.074 -7.435 -6.360 1.00 89.88 189 ASN A CA 1
ATOM 1429 C C . ASN A 1 189 ? 17.966 -6.756 -5.521 1.00 89.88 189 ASN A C 1
ATOM 1431 O O . ASN A 1 189 ? 17.281 -5.845 -5.981 1.00 89.88 189 ASN A O 1
ATOM 1435 N N . ASP A 1 190 ? 17.801 -7.168 -4.259 1.00 85.00 190 ASP A N 1
ATOM 1436 C CA . ASP A 1 190 ? 16.788 -6.612 -3.342 1.00 85.00 190 ASP A CA 1
ATOM 1437 C C . ASP A 1 190 ? 16.862 -5.083 -3.190 1.00 85.00 190 ASP A C 1
ATOM 1439 O O . ASP A 1 190 ? 15.829 -4.422 -3.074 1.00 85.00 190 ASP A O 1
ATOM 1443 N N . LYS A 1 191 ? 18.071 -4.510 -3.178 1.00 88.62 191 LYS A N 1
ATOM 1444 C CA . LYS A 1 191 ? 18.262 -3.059 -3.076 1.00 88.62 191 LYS A CA 1
ATOM 1445 C C . LYS A 1 191 ? 17.811 -2.368 -4.358 1.00 88.62 191 LYS A C 1
ATOM 1447 O O . LYS A 1 191 ? 17.106 -1.371 -4.284 1.00 88.62 191 LYS A O 1
ATOM 1452 N N . ASP A 1 192 ? 18.155 -2.923 -5.513 1.00 90.44 192 ASP A N 1
ATOM 1453 C CA . ASP A 1 192 ? 17.731 -2.382 -6.802 1.00 90.44 192 ASP A CA 1
ATOM 1454 C C . ASP A 1 192 ? 16.206 -2.401 -6.959 1.00 90.44 192 ASP A C 1
ATOM 1456 O O . ASP A 1 192 ? 15.611 -1.425 -7.411 1.00 90.44 192 ASP A O 1
ATOM 1460 N N . LEU A 1 193 ? 15.561 -3.494 -6.543 1.00 87.62 193 LEU A N 1
ATOM 1461 C CA . LEU A 1 193 ? 14.102 -3.613 -6.537 1.00 87.62 193 LEU A CA 1
ATOM 1462 C C . LEU A 1 193 ? 13.466 -2.595 -5.586 1.00 87.62 193 LEU A C 1
ATOM 1464 O O . LEU A 1 193 ? 12.443 -1.995 -5.918 1.00 87.62 193 LEU A O 1
ATOM 1468 N N . LYS A 1 194 ? 14.078 -2.370 -4.417 1.00 86.06 194 LYS A N 1
ATOM 1469 C CA . LYS A 1 194 ? 13.654 -1.329 -3.477 1.00 86.06 194 LYS A CA 1
ATOM 1470 C C . LYS A 1 194 ? 13.731 0.056 -4.125 1.00 86.06 194 LYS A C 1
ATOM 1472 O O . LYS A 1 194 ? 12.739 0.777 -4.103 1.00 86.06 194 LYS A O 1
ATOM 1477 N N . ASP A 1 195 ? 14.867 0.396 -4.730 1.00 87.06 195 ASP A N 1
ATOM 1478 C CA . ASP A 1 195 ? 15.101 1.693 -5.374 1.00 87.06 195 ASP A CA 1
ATOM 1479 C C . ASP A 1 195 ? 14.123 1.930 -6.538 1.00 87.06 195 ASP A C 1
ATOM 1481 O O . ASP A 1 195 ? 13.531 3.004 -6.650 1.00 87.06 195 ASP A O 1
ATOM 1485 N N . LEU A 1 196 ? 13.876 0.905 -7.361 1.00 86.19 196 LEU A N 1
ATOM 1486 C CA . LEU A 1 196 ? 12.928 0.974 -8.476 1.00 86.19 196 LEU A CA 1
ATOM 1487 C C . LEU A 1 196 ? 11.476 1.148 -8.008 1.00 86.19 196 LEU A C 1
ATOM 1489 O O . LEU A 1 196 ? 10.662 1.746 -8.703 1.00 86.19 196 LEU A O 1
ATOM 1493 N N . SER A 1 197 ? 11.147 0.689 -6.800 1.00 84.81 197 SER A N 1
ATOM 1494 C CA . SER A 1 197 ? 9.812 0.877 -6.223 1.00 84.81 197 SER A CA 1
ATOM 1495 C C . SER A 1 197 ? 9.511 2.326 -5.833 1.00 84.81 197 SER A C 1
ATOM 1497 O O . SER A 1 197 ? 8.354 2.661 -5.598 1.00 84.81 197 SER A O 1
ATOM 1499 N N . TYR A 1 198 ? 10.527 3.189 -5.761 1.00 80.50 198 TYR A N 1
ATOM 1500 C CA . TYR A 1 198 ? 10.350 4.624 -5.531 1.00 80.50 198 TYR A CA 1
ATOM 1501 C C . TYR A 1 198 ? 10.149 5.425 -6.820 1.00 80.50 198 TYR A C 1
ATOM 1503 O O . TYR A 1 198 ? 9.902 6.625 -6.742 1.00 80.50 198 TYR A O 1
ATOM 1511 N N . PHE A 1 199 ? 10.166 4.783 -7.994 1.00 76.25 199 PHE A N 1
ATOM 1512 C CA . PHE A 1 199 ? 9.804 5.425 -9.266 1.00 76.25 199 PHE A CA 1
ATOM 1513 C C . PHE A 1 199 ? 8.431 6.125 -9.196 1.00 76.25 199 PHE A C 1
ATOM 1515 O O . PHE A 1 199 ? 8.165 7.094 -9.892 1.00 76.25 199 PHE A O 1
ATOM 1522 N N . PHE A 1 200 ? 7.574 5.693 -8.275 1.00 66.31 200 PHE A N 1
ATOM 1523 C CA . PHE A 1 200 ? 6.222 6.207 -8.081 1.00 66.31 200 PHE A CA 1
ATOM 1524 C C . PHE A 1 200 ? 6.131 7.331 -7.042 1.00 66.31 200 PHE A C 1
ATOM 1526 O O . PHE A 1 200 ? 5.053 7.600 -6.519 1.00 66.31 200 PHE A O 1
ATOM 1533 N N . SER A 1 201 ? 7.242 7.968 -6.669 1.00 53.41 201 SER A N 1
ATOM 1534 C CA . SER A 1 201 ? 7.250 9.133 -5.779 1.00 53.41 201 SER A CA 1
ATOM 1535 C C . SER A 1 201 ? 7.099 10.425 -6.574 1.00 53.41 201 SER A C 1
ATOM 1537 O O . SER A 1 201 ? 8.052 11.178 -6.736 1.00 53.41 201 SER A O 1
ATOM 1539 N N . PHE A 1 202 ? 5.875 10.709 -7.020 1.00 41.00 202 PHE A N 1
ATOM 1540 C CA . PHE A 1 202 ? 5.474 12.098 -7.224 1.00 41.00 202 PHE A CA 1
ATOM 1541 C C . PHE A 1 202 ? 4.779 12.596 -5.961 1.00 41.00 202 PHE A C 1
ATOM 1543 O O . PHE A 1 202 ? 3.901 11.894 -5.447 1.00 41.00 202 PHE A O 1
ATOM 1550 N N . PRO A 1 203 ? 5.142 13.781 -5.438 1.00 35.56 203 PRO A N 1
ATOM 1551 C CA . PRO A 1 203 ? 4.465 14.331 -4.282 1.00 35.56 203 PRO A CA 1
ATOM 1552 C C . PRO A 1 203 ? 2.992 14.542 -4.637 1.00 35.56 203 PRO A C 1
ATOM 1554 O O . PRO A 1 203 ? 2.629 15.474 -5.353 1.00 35.56 203 PRO A O 1
ATOM 1557 N N . ALA A 1 204 ? 2.119 13.710 -4.065 1.00 36.56 204 ALA A N 1
ATOM 1558 C CA . ALA A 1 204 ? 0.661 13.831 -4.144 1.00 36.56 204 ALA A CA 1
ATOM 1559 C C . ALA A 1 204 ? 0.123 15.130 -3.494 1.00 36.56 204 ALA A C 1
ATOM 1561 O O . ALA A 1 204 ? -1.081 15.298 -3.310 1.00 36.56 204 ALA A O 1
ATOM 1562 N N . GLN A 1 205 ? 1.005 16.073 -3.138 1.00 28.95 205 GLN A N 1
ATOM 1563 C C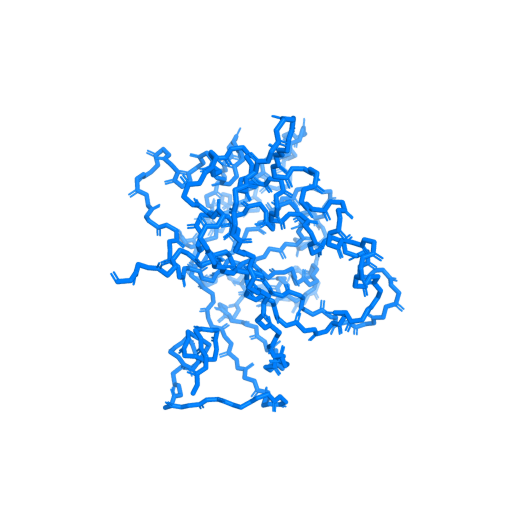A . GLN A 1 205 ? 0.689 17.318 -2.448 1.00 28.95 205 GLN A CA 1
ATOM 1564 C C . GLN A 1 205 ? -0.146 18.305 -3.268 1.00 28.95 205 GLN A C 1
ATOM 1566 O O . GLN A 1 205 ? -0.642 19.261 -2.678 1.00 28.95 205 GLN A O 1
ATOM 1571 N N . GLN A 1 206 ? -0.347 18.109 -4.577 1.00 25.88 206 GLN A N 1
ATOM 1572 C CA . GLN A 1 206 ? -1.059 19.109 -5.380 1.00 25.88 206 GLN A CA 1
ATOM 1573 C C . GLN A 1 206 ? -2.508 18.807 -5.758 1.00 25.88 206 GLN A C 1
ATOM 1575 O O . GLN A 1 206 ? -3.192 19.752 -6.149 1.00 25.88 206 GLN A O 1
ATOM 1580 N N . ARG A 1 207 ? -3.046 17.586 -5.638 1.00 24.38 207 ARG A N 1
ATOM 1581 C CA . ARG A 1 207 ? -4.454 17.335 -6.016 1.00 24.38 207 ARG A CA 1
ATOM 1582 C C . ARG A 1 207 ? -5.095 16.281 -5.121 1.00 24.38 207 ARG A C 1
ATOM 1584 O O . ARG A 1 207 ? -4.525 15.222 -4.889 1.00 24.38 207 ARG A O 1
ATOM 1591 N N . GLY A 1 208 ? -6.269 16.613 -4.582 1.00 26.20 208 GLY A N 1
ATOM 1592 C CA . GLY A 1 208 ? -7.011 15.776 -3.645 1.00 26.20 208 GLY A CA 1
ATOM 1593 C C . GLY A 1 208 ? -7.201 14.345 -4.154 1.00 26.20 208 GLY A C 1
ATOM 1594 O O . GLY A 1 208 ? -7.568 14.137 -5.304 1.00 26.20 208 GLY A O 1
ATOM 1595 N N . CYS A 1 209 ? -6.963 13.382 -3.260 1.00 26.75 209 CYS A N 1
ATOM 1596 C CA . CYS A 1 209 ? -7.220 11.948 -3.426 1.00 26.75 209 CYS A CA 1
ATOM 1597 C C . CYS A 1 209 ? -6.627 11.300 -4.693 1.00 26.75 209 CYS A C 1
ATOM 1599 O O . CYS A 1 209 ? -7.366 10.760 -5.512 1.00 26.75 209 CYS A O 1
ATOM 1601 N N . VAL A 1 210 ? -5.297 11.261 -4.816 1.00 29.33 210 VAL A N 1
ATOM 1602 C CA . VAL A 1 210 ? -4.622 10.384 -5.789 1.00 29.33 210 VAL A CA 1
ATOM 1603 C C . VAL A 1 210 ? -4.006 9.191 -5.056 1.00 29.33 210 VAL A C 1
ATOM 1605 O O . VAL A 1 210 ? -3.060 9.345 -4.288 1.00 29.33 210 VAL A O 1
ATOM 1608 N N . HIS A 1 211 ? -4.552 7.998 -5.294 1.00 45.75 211 HIS A N 1
ATOM 1609 C CA . HIS A 1 211 ? -3.999 6.731 -4.817 1.00 45.75 211 HIS A CA 1
ATOM 1610 C C . HIS A 1 211 ? -3.088 6.163 -5.911 1.00 45.75 211 HIS A C 1
ATOM 1612 O O . HIS A 1 211 ? -3.581 5.616 -6.892 1.00 45.75 211 HIS A O 1
ATOM 1618 N N . GLN A 1 212 ? -1.770 6.309 -5.777 1.00 49.06 212 GLN A N 1
ATOM 1619 C CA . GLN A 1 212 ? -0.827 5.641 -6.682 1.00 49.06 212 GLN A CA 1
ATOM 1620 C C . GLN A 1 212 ? -0.548 4.220 -6.189 1.00 49.06 212 GLN A C 1
ATOM 1622 O O . GLN A 1 212 ? -0.256 4.016 -5.009 1.00 49.06 212 GLN A O 1
ATOM 1627 N N . MET A 1 213 ? -0.639 3.253 -7.103 1.00 53.78 213 MET A N 1
ATOM 1628 C CA . MET A 1 213 ? -0.373 1.837 -6.846 1.00 53.78 213 MET A CA 1
ATOM 1629 C C . MET A 1 213 ? 0.783 1.371 -7.721 1.00 53.78 213 MET A C 1
ATOM 1631 O O . MET A 1 213 ? 0.858 1.711 -8.901 1.00 53.78 213 MET A O 1
ATOM 1635 N N . ALA A 1 214 ? 1.661 0.553 -7.158 1.00 54.12 214 ALA A N 1
ATOM 1636 C CA . ALA A 1 214 ? 2.845 0.095 -7.863 1.00 54.12 214 ALA A CA 1
ATOM 1637 C C . ALA A 1 214 ? 3.196 -1.346 -7.530 1.00 54.12 214 ALA A C 1
ATOM 1639 O O . ALA A 1 214 ? 3.152 -1.752 -6.374 1.00 54.12 214 ALA A O 1
ATOM 1640 N N . ARG A 1 215 ? 3.586 -2.125 -8.535 1.00 55.97 215 ARG A N 1
ATOM 1641 C CA . ARG A 1 215 ? 4.035 -3.501 -8.332 1.00 55.97 215 ARG A CA 1
ATOM 1642 C C . ARG A 1 215 ? 5.098 -3.852 -9.353 1.00 55.97 215 ARG A C 1
ATOM 1644 O O . ARG A 1 215 ? 4.898 -3.675 -10.553 1.00 55.97 215 ARG A O 1
ATOM 1651 N N . LEU A 1 216 ? 6.205 -4.410 -8.872 1.00 53.53 216 LEU A N 1
ATOM 1652 C CA . LEU A 1 216 ? 7.192 -5.049 -9.733 1.00 53.53 216 LEU A CA 1
ATOM 1653 C C . LEU A 1 216 ? 6.789 -6.514 -9.907 1.00 53.53 216 LEU A C 1
ATOM 1655 O O . LEU A 1 216 ? 6.599 -7.242 -8.927 1.00 53.53 216 LEU A O 1
ATOM 1659 N N . ALA A 1 217 ? 6.610 -6.938 -11.153 1.00 47.31 217 ALA A N 1
ATOM 1660 C CA . ALA A 1 217 ? 6.219 -8.295 -11.492 1.00 47.31 217 ALA A CA 1
ATOM 1661 C C . ALA A 1 217 ? 7.382 -9.005 -12.190 1.00 47.31 217 ALA A C 1
ATOM 1663 O O . ALA A 1 217 ? 7.744 -8.681 -13.317 1.00 47.31 217 ALA A O 1
ATOM 1664 N N . ARG A 1 218 ? 7.937 -10.034 -11.540 1.00 45.16 218 ARG A N 1
ATOM 1665 C CA . ARG A 1 218 ? 8.737 -11.044 -12.242 1.00 45.16 218 ARG A CA 1
ATOM 1666 C C . ARG A 1 218 ? 7.771 -11.947 -12.999 1.00 45.16 218 ARG A C 1
ATOM 1668 O O . ARG A 1 218 ? 7.160 -12.829 -12.396 1.00 45.16 218 ARG A O 1
ATOM 1675 N N . LEU A 1 219 ? 7.601 -11.706 -14.294 1.00 32.94 219 LEU A N 1
ATOM 1676 C CA . LEU A 1 219 ? 6.962 -12.681 -15.168 1.00 32.94 219 LEU A CA 1
ATOM 1677 C C . LEU A 1 219 ? 7.949 -13.840 -15.324 1.00 32.94 219 LEU A C 1
ATOM 1679 O O . LEU A 1 219 ? 8.988 -13.686 -15.954 1.00 32.94 219 LEU A O 1
ATOM 1683 N N . LYS A 1 220 ? 7.665 -14.979 -14.686 1.00 31.56 220 LYS A N 1
ATOM 1684 C CA . LYS A 1 220 ? 8.316 -16.228 -15.082 1.00 31.56 220 LYS A CA 1
ATOM 1685 C C . LYS A 1 220 ? 7.727 -16.608 -16.439 1.00 31.56 220 LYS A C 1
ATOM 1687 O O . LYS A 1 220 ? 6.507 -16.761 -16.519 1.00 31.56 220 LYS A O 1
ATOM 1692 N N . ALA A 1 221 ? 8.581 -16.670 -17.459 1.00 29.59 221 ALA A N 1
ATOM 1693 C CA . ALA A 1 221 ? 8.266 -17.330 -18.721 1.00 29.59 221 ALA A CA 1
ATOM 1694 C C . ALA A 1 221 ? 7.946 -18.814 -18.485 1.00 29.59 221 ALA A C 1
ATOM 1696 O O . ALA A 1 221 ? 8.526 -19.396 -17.533 1.00 29.59 221 ALA A O 1
#